Protein 6DYF (pdb70)

Solvent-accessible surface area: 11704 Å² total; per-residue (Å²): 95,87,32,81,78,8,53,93,46,17,71,78,13,14,97,72,0,69,160,16,125,65,8,56,74,0,71,71,3,0,73,122,2,84,64,5,0,65,42,0,35,174,26,68,4,104,115,6,123,126,86,60,103,101,9,107,54,4,112,55,6,49,101,31,11,69,30,12,15,97,0,0,55,38,0,24,121,15,5,106,89,54,85,44,127,32,0,36,19,0,0,58,24,0,82,12,31,39,90,30,34,78,157,85,24,206,89,96,30,133,74,8,55,101,38,17,94,80,22,12,53,68,0,78,168,17,121,85,31,75,96,0,91,82,1,0,70,108,2,79,66,5,0,62,43,0,34,173,24,73,4,99,117,8,126,118,74,72,106,90,13,44,52,12,50,12,6,77,31,21,12,66,11,11,13,83,18,0,52,64,0,24,131,35,4,92,78,46,87,30,172,98,0,36,48,16,1,87,72,0,73,49,18,34,74,47,24,44,149,86,23,206

Nearest PDB structures (foldseek):
  6dyh-assembly1_A  TM=1.006E+00  e=1.087E-14  Escherichia coli
  6dy4-assembly2_D  TM=9.983E-01  e=4.443E-14  Escherichia coli
  6wyu-assembly1_B  TM=9.980E-01  e=7.842E-13  Escherichia coli
  3de8-assembly2_C  TM=9.904E-01  e=6.666E-13  Escherichia coli
  3c63-assembly1_D  TM=9.971E-01  e=7.428E-13  Escherichia coli

Sequence (212 aa):
ADLEDNMEEETLNDNLKKVIEKKADNAAQVKDALTKMRAAALDAQKATPPKLEDDKSPDSPEMWDFRHGFDHLLVYHIDDALKLANEGKVKKEAQAAAEQLKCHCNNACHQQKKYRADLEDNMETLNDNLKVIEKADNAAQVKDDALTKMRAAALDAQKATPPKLEDKSSPDSPEMWDFRHHGFDHLVYHIDDALKKLANEGKVKKEAQAAAEQLKCHCNACHQQKYR

B-factor: mean 19.02, std 6.25, range [10.58, 50.88]

Radius of gyration: 18.08 Å; Cα contacts (8 Å, |Δi|>4): 264; chains: 2; bounding box: 40×48×43 Å

Foldseek 3Di:
DELVVLVVLLVVLLVQLLPDDWLVSNLVSLVSNLVSLQVNLVDDAPQCPPPDCPDPLNVVLNVLSVVLNVLSVVLNVCSVVTNSVVSNVSNVVCPVSVVVSVVPGD/DELVVLVVLLVVLLVQLVPDDWLVSNLVSLVSNLVSLQVNLPYQAPVCPVDDCPDVLNVVSNVLSVVLNVLSVVLNVCSVVGNSVVSNVSSVVSVVSVVVNVVPGD

Secondary structure (DSSP, 8-state):
--HHHHHHHHHHHHHHHHH-SSHHHHHHHHHHHHHHHHHHTTSPPGGGTTS-TTSHHHHHHHHHHHHHHHHHHHHHHHHHTT-HHHHHHHHHTTHHHHHHHHHHH-/--HHHHHHHHHHHHHHHHH--SHHHHHHHHHHHHHHHHHHTTS--GGGTTS-TTSHHHHHHHHHHHHHHHHHHHHHHHHHTT-HHHHHHHHHHHHHHHHHHHHHH-

Organism: Escherichia coli (NCBI:txid562)

InterPro domains:
  IPR009155 Cytochrome b562 [PF07361] (24-128)
  IPR009155 Cytochrome b562 [PIRSF000029] (1-128)
  IPR010980 Cytochrome c/b562 [SSF47175] (23-128)

Structure (mmCIF, N/CA/C/O backbone):
data_6DYF
#
_entry.id   6DYF
#
_cell.length_a   34.742
_cell.length_b   82.882
_cell.length_c   38.528
_cell.angle_alpha   90.00
_cell.angle_beta   98.96
_cell.angle_gamma   90.00
#
_symmetry.space_group_name_H-M   'P 1 21 1'
#
loop_
_entity.id
_entity.type
_entity.pdbx_description
1 polymer 'Soluble cytochrome b562'
2 non-polymer 'HEME C'
3 non-polymer 'COPPER (II) ION'
4 non-polymer DI(HYDROXYETHYL)ETHER
5 non-polymer 'CHLORIDE ION'
6 water water
#
loop_
_atom_site.group_PDB
_atom_site.id
_atom_site.type_symbol
_atom_site.label_atom_id
_atom_site.label_alt_id
_atom_site.label_comp_id
_atom_site.label_asym_id
_atom_site.label_entity_id
_atom_site.label_seq_id
_atom_site.pdbx_PDB_ins_code
_atom_site.Cartn_x
_atom_site.Cartn_y
_atom_site.Cartn_z
_atom_site.occupancy
_atom_site.B_iso_or_equiv
_atom_site.auth_seq_id
_atom_site.auth_comp_id
_atom_site.auth_asym_id
_atom_site.auth_atom_id
_atom_site.pdbx_PDB_model_num
ATOM 1 N N . ALA A 1 1 ? 5.637 -1.168 -23.327 1.00 24.90 1 ALA A N 1
ATOM 2 C CA . ALA A 1 1 ? 6.570 -1.334 -22.174 1.00 24.52 1 ALA A CA 1
ATOM 3 C C . ALA A 1 1 ? 6.821 -2.807 -21.948 1.00 23.92 1 ALA A C 1
ATOM 4 O O . ALA A 1 1 ? 6.037 -3.649 -22.392 1.00 24.04 1 ALA A O 1
ATOM 13 N N . ASP A 1 2 ? 7.896 -3.131 -21.237 1.00 22.87 2 ASP A N 1
ATOM 14 C CA . ASP A 1 2 ? 8.154 -4.537 -21.006 1.00 22.44 2 ASP A CA 1
ATOM 15 C C . ASP A 1 2 ? 7.274 -5.057 -19.877 1.00 19.88 2 ASP A C 1
ATOM 16 O O . ASP A 1 2 ? 6.575 -4.315 -19.180 1.00 19.06 2 ASP A O 1
ATOM 25 N N . LEU A 1 3 ? 7.302 -6.372 -19.720 1.00 19.05 3 LEU A N 1
ATOM 26 C CA . LEU A 1 3 ? 6.410 -7.016 -18.774 1.00 17.74 3 LEU A CA 1
ATOM 27 C C . LEU A 1 3 ? 6.694 -6.563 -17.348 1.00 17.74 3 LEU A C 1
ATOM 28 O O . LEU A 1 3 ? 5.762 -6.304 -16.578 1.00 17.14 3 LEU A O 1
ATOM 44 N N . GLU A 1 4 ? 7.972 -6.469 -16.975 1.00 18.87 4 GLU A N 1
ATOM 45 C CA . GLU A 1 4 ? 8.338 -6.020 -15.633 1.00 20.17 4 GLU A CA 1
ATOM 46 C C . GLU A 1 4 ? 7.787 -4.629 -15.345 1.00 19.25 4 GLU A C 1
ATOM 47 O O . GLU A 1 4 ? 7.237 -4.379 -14.267 1.00 19.33 4 GLU A O 1
ATOM 52 N N . ASP A 1 5 ? 7.938 -3.706 -16.292 1.00 19.29 5 ASP A N 1
ATOM 53 C CA . ASP A 1 5 ? 7.439 -2.348 -16.088 1.00 19.72 5 ASP A CA 1
ATOM 54 C C . ASP A 1 5 ? 5.924 -2.340 -15.919 1.00 17.74 5 ASP A C 1
ATOM 55 O O . ASP A 1 5 ? 5.388 -1.628 -15.057 1.00 17.98 5 ASP A O 1
ATOM 64 N N . ASN A 1 6 ? 5.213 -3.111 -16.744 1.00 16.44 6 ASN A N 1
ATOM 65 C CA . ASN A 1 6 ? 3.763 -3.169 -16.611 1.00 15.55 6 ASN A CA 1
ATOM 66 C C . ASN A 1 6 ? 3.355 -3.764 -15.273 1.00 14.60 6 ASN A C 1
ATOM 67 O O . ASN A 1 6 ? 2.348 -3.342 -14.687 1.00 14.55 6 ASN A O 1
ATOM 78 N N . MET A 1 7 ? 4.124 -4.718 -14.762 1.00 14.88 7 MET A N 1
ATOM 79 C CA . MET A 1 7 ? 3.828 -5.269 -13.448 1.00 15.17 7 MET A CA 1
ATOM 80 C C . MET A 1 7 ? 4.027 -4.236 -12.348 1.00 16.21 7 MET A C 1
ATOM 81 O O . MET A 1 7 ? 3.226 -4.165 -11.407 1.00 15.77 7 MET A O 1
ATOM 95 N N A GLU A 1 8 ? 5.074 -3.415 -12.442 0.30 16.54 8 GLU A N 1
ATOM 96 N N B GLU A 1 8 ? 5.084 -3.427 -12.446 0.23 16.59 8 GLU A N 1
ATOM 97 N N C GLU A 1 8 ? 5.089 -3.430 -12.447 0.47 16.59 8 GLU A N 1
ATOM 98 C CA A GLU A 1 8 ? 5.243 -2.370 -11.438 0.30 17.20 8 GLU A CA 1
ATOM 99 C CA B GLU A 1 8 ? 5.274 -2.348 -11.481 0.23 17.23 8 GLU A CA 1
ATOM 100 C CA C GLU A 1 8 ? 5.284 -2.339 -11.496 0.47 17.37 8 GLU A CA 1
ATOM 101 C C A GLU A 1 8 ? 4.128 -1.333 -11.523 0.30 16.63 8 GLU A C 1
ATOM 102 C C B GLU A 1 8 ? 4.105 -1.373 -11.525 0.23 16.68 8 GLU A C 1
ATOM 103 C C C GLU A 1 8 ? 4.099 -1.385 -11.527 0.47 16.68 8 GLU A C 1
ATOM 104 O O A GLU A 1 8 ? 3.725 -0.775 -10.497 0.30 16.64 8 GLU A O 1
ATOM 105 O O B GLU A 1 8 ? 3.640 -0.899 -10.481 0.23 16.68 8 GLU A O 1
ATOM 106 O O C GLU A 1 8 ? 3.601 -0.958 -10.479 0.47 16.64 8 GLU A O 1
ATOM 140 N N . THR A 1 9 ? 3.604 -1.074 -12.725 1.00 16.39 9 THR A N 1
ATOM 141 C CA . THR A 1 9 ? 2.459 -0.181 -12.843 1.00 15.94 9 THR A CA 1
ATOM 142 C C . THR A 1 9 ? 1.234 -0.770 -12.155 1.00 15.38 9 THR A C 1
ATOM 143 O O . THR A 1 9 ? 0.508 -0.063 -11.441 1.00 15.57 9 THR A O 1
ATOM 154 N N . LEU A 1 10 ? 0.973 -2.061 -12.378 1.00 14.68 10 LEU A N 1
ATOM 155 C CA . LEU A 1 10 ? -0.147 -2.723 -11.709 1.00 14.76 10 LEU A CA 1
ATOM 156 C C . LEU A 1 10 ? 0.003 -2.658 -10.196 1.00 14.78 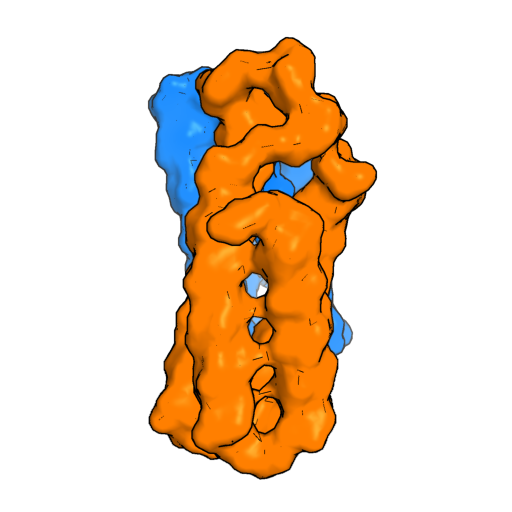10 LEU A C 1
ATOM 157 O O . LEU A 1 10 ? -0.949 -2.334 -9.473 1.00 14.42 10 LEU A O 1
ATOM 173 N N . ASN A 1 11 ? 1.187 -2.988 -9.700 1.00 15.49 11 ASN A N 1
ATOM 174 C CA . ASN A 1 11 ? 1.411 -3.018 -8.264 1.00 17.08 11 ASN A CA 1
ATOM 175 C C . ASN A 1 11 ? 1.280 -1.627 -7.655 1.00 16.48 11 ASN A C 1
ATOM 176 O O . ASN A 1 11 ? 0.610 -1.431 -6.631 1.00 16.90 11 ASN A O 1
ATOM 187 N N . ASP A 1 12 ? 1.924 -0.641 -8.275 1.00 16.85 12 ASP A N 1
ATOM 188 C CA . ASP A 1 12 ? 1.901 0.709 -7.729 1.00 17.44 12 ASP A CA 1
ATOM 189 C C . ASP A 1 12 ? 0.480 1.247 -7.684 1.00 16.11 12 ASP A C 1
ATOM 190 O O . ASP A 1 12 ? 0.075 1.879 -6.700 1.00 17.00 12 ASP A O 1
ATOM 199 N N . ASN A 1 13 ? -0.291 1.019 -8.750 1.00 15.44 13 ASN A N 1
ATOM 200 C CA . ASN A 1 13 ? -1.626 1.600 -8.809 1.00 15.45 13 ASN A CA 1
ATOM 201 C C . ASN A 1 13 ? -2.630 0.878 -7.923 1.00 15.42 13 ASN A C 1
ATOM 202 O O . ASN A 1 13 ? -3.595 1.492 -7.454 1.00 15.98 13 ASN A O 1
ATOM 213 N N . LEU A 1 14 ? -2.417 -0.397 -7.633 1.00 15.67 14 LEU A N 1
ATOM 214 C CA . LEU A 1 14 ? -3.276 -1.036 -6.654 1.00 16.03 14 LEU A CA 1
ATOM 215 C C . LEU A 1 14 ? -3.097 -0.395 -5.282 1.00 15.90 14 LEU A C 1
ATOM 216 O O . LEU A 1 14 ? -4.071 -0.198 -4.544 1.00 16.00 14 LEU A O 1
ATOM 232 N N A LYS A 1 15 ? -1.859 -0.042 -4.929 0.08 16.13 15 LYS A N 1
ATOM 233 N N B LYS A 1 15 ? -1.861 -0.050 -4.928 0.92 16.50 15 LYS A N 1
ATOM 234 C CA A LYS A 1 15 ? -1.622 0.653 -3.668 0.08 16.54 15 LYS A CA 1
ATOM 235 C CA B LYS A 1 15 ? -1.625 0.649 -3.669 0.92 17.85 15 LYS A CA 1
ATOM 236 C C A LYS A 1 15 ? -2.264 2.034 -3.674 0.08 16.02 15 LYS A C 1
ATOM 237 C C B LYS A 1 15 ? -2.276 2.030 -3.678 0.92 16.73 15 LYS A C 1
ATOM 238 O O A LYS A 1 15 ? -2.802 2.479 -2.653 0.08 16.00 15 LYS A O 1
ATOM 239 O O B LYS A 1 15 ? -2.835 2.468 -2.667 0.92 16.88 15 LYS A O 1
ATOM 276 N N . VAL A 1 16 ? -2.213 2.731 -4.811 1.00 15.63 16 VAL A N 1
ATOM 277 C CA . VAL A 1 16 ? -2.879 4.027 -4.918 1.00 16.02 16 VAL A CA 1
ATOM 278 C C . VAL A 1 16 ? -4.365 3.871 -4.624 1.00 15.35 16 VAL A C 1
ATOM 279 O O . VAL A 1 16 ? -4.963 4.668 -3.891 1.00 15.57 16 VAL A O 1
ATOM 292 N N . ILE A 1 17 ? -4.987 2.854 -5.211 1.00 14.42 17 ILE A N 1
ATOM 293 C CA . ILE A 1 17 ? -6.411 2.626 -4.988 1.00 13.83 17 ILE A CA 1
ATOM 294 C C . ILE A 1 17 ? -6.697 2.432 -3.509 1.00 13.70 17 ILE A C 1
ATOM 295 O O . ILE A 1 17 ? -7.649 3.004 -2.962 1.00 13.99 17 ILE A O 1
ATOM 311 N N . GLU A 1 18 ? -5.891 1.607 -2.849 1.00 14.47 18 GLU A N 1
ATOM 312 C CA . GLU A 1 18 ? -6.136 1.290 -1.449 1.00 15.49 18 GLU A CA 1
ATOM 313 C C . GLU A 1 18 ? -6.061 2.528 -0.571 1.00 16.62 18 GLU A C 1
ATOM 314 O O . GLU A 1 18 ? -6.775 2.623 0.432 1.00 18.04 18 GLU A O 1
ATOM 326 N N B LYS A 1 19 ? -5.221 3.489 -0.936 0.53 16.49 19 LYS A N 1
ATOM 327 N N C LYS A 1 19 ? -5.215 3.490 -0.928 0.47 16.79 19 LYS A N 1
ATOM 328 C CA B LYS A 1 19 ? -5.010 4.684 -0.129 0.53 17.50 19 LYS A CA 1
ATOM 329 C CA C LYS A 1 19 ? -5.018 4.688 -0.119 0.47 17.96 19 LYS A CA 1
ATOM 330 C C B LYS A 1 19 ? -5.846 5.877 -0.585 0.53 16.43 19 LYS A C 1
ATOM 331 C C C LYS A 1 19 ? -5.865 5.875 -0.572 0.47 16.64 19 LYS A C 1
ATOM 332 O O B LYS A 1 19 ? -5.731 6.962 0.001 0.53 17.32 19 LYS A O 1
ATOM 333 O O C LYS A 1 19 ? -5.772 6.953 0.028 0.47 17.39 19 LYS A O 1
ATOM 370 N N . ALA A 1 20 ? -6.693 5.702 -1.596 1.00 15.33 20 ALA A N 1
ATOM 371 C CA . ALA A 1 20 ? -7.400 6.819 -2.202 1.00 15.08 20 ALA A CA 1
ATOM 372 C C . ALA A 1 20 ? -8.401 7.465 -1.242 1.00 15.41 20 ALA A C 1
ATOM 373 O O . ALA A 1 20 ? -8.943 6.835 -0.337 1.00 16.74 20 ALA A O 1
ATOM 380 N N . ASP A 1 21 ? -8.672 8.743 -1.499 1.00 15.15 21 ASP A N 1
ATOM 381 C CA . ASP A 1 21 ? -9.634 9.523 -0.732 1.00 15.47 21 ASP A CA 1
ATOM 382 C C . ASP A 1 21 ? -10.923 9.781 -1.496 1.00 14.28 21 ASP A C 1
ATOM 383 O O . ASP A 1 21 ? -11.857 10.349 -0.927 1.00 15.20 21 ASP A O 1
ATOM 392 N N . ASN A 1 22 ? -10.987 9.436 -2.776 1.00 13.21 22 ASN A N 1
ATOM 393 C CA . ASN A 1 22 ? -12.207 9.622 -3.540 1.00 12.89 22 ASN A CA 1
ATOM 394 C C . ASN A 1 22 ? -12.200 8.662 -4.727 1.00 12.52 22 ASN A C 1
ATOM 395 O O . ASN A 1 22 ? -11.174 8.072 -5.089 1.00 12.51 22 ASN A O 1
ATOM 406 N N . ALA A 1 23 ? -13.375 8.512 -5.325 1.00 12.68 23 ALA A N 1
ATOM 407 C CA . ALA A 1 23 ? -13.546 7.536 -6.384 1.00 13.34 23 ALA A CA 1
ATOM 408 C C . ALA A 1 23 ? -12.842 7.944 -7.671 1.00 12.80 23 ALA A C 1
ATOM 409 O O . ALA A 1 23 ? -12.425 7.069 -8.436 1.00 13.11 23 ALA A O 1
ATOM 416 N N . ALA A 1 24 ? -12.694 9.246 -7.936 1.00 13.02 24 ALA A N 1
ATOM 417 C CA . ALA A 1 24 ? -11.981 9.688 -9.132 1.00 13.54 24 ALA A CA 1
ATOM 418 C C . ALA A 1 24 ? -10.510 9.297 -9.064 1.00 12.89 24 ALA A C 1
ATOM 419 O O . ALA A 1 24 ? -9.914 8.922 -10.083 1.00 13.53 24 ALA A O 1
ATOM 426 N N . GLN A 1 25 ? -9.911 9.342 -7.871 1.00 12.67 25 GLN A N 1
ATOM 427 C CA . GLN A 1 25 ? -8.540 8.873 -7.700 1.00 12.80 25 GLN A CA 1
ATOM 428 C C . GLN A 1 25 ? -8.444 7.394 -8.014 1.00 12.64 25 GLN A C 1
ATOM 429 O O . GLN A 1 25 ? -7.471 6.931 -8.626 1.00 13.35 25 GLN A O 1
ATOM 443 N N . VAL A 1 26 ? -9.438 6.633 -7.563 1.00 12.06 26 VAL A N 1
ATOM 444 C CA . VAL A 1 26 ? -9.487 5.211 -7.869 1.00 12.35 26 VAL A CA 1
ATOM 445 C C . VAL A 1 26 ? -9.586 5.002 -9.375 1.00 12.43 26 VAL A C 1
ATOM 446 O O . VAL A 1 26 ? -8.879 4.169 -9.950 1.00 12.76 26 VAL A O 1
ATOM 459 N N . LYS A 1 27 ? -10.478 5.753 -10.030 1.00 12.61 27 LYS A N 1
ATOM 460 C CA . LYS A 1 27 ? -10.622 5.664 -11.480 1.00 13.23 27 LYS A CA 1
ATOM 461 C C . LYS A 1 27 ? -9.309 5.945 -12.202 1.00 13.06 27 LYS A C 1
ATOM 462 O O . LYS A 1 27 ? -8.962 5.235 -13.156 1.00 13.63 27 LYS A O 1
ATOM 481 N N . ASP A 1 28 ? -8.566 6.970 -11.789 1.00 13.24 28 ASP A N 1
ATOM 482 C CA . ASP A 1 28 ? -7.330 7.291 -12.494 1.00 14.10 28 ASP A CA 1
ATOM 483 C C . ASP A 1 28 ? -6.335 6.144 -12.392 1.00 13.93 28 ASP A C 1
ATOM 484 O O . ASP A 1 28 ? -5.653 5.798 -13.371 1.00 14.56 28 ASP A O 1
ATOM 493 N N . ALA A 1 29 ? -6.245 5.531 -11.215 1.00 13.08 29 ALA A N 1
ATOM 494 C CA . ALA A 1 29 ? -5.335 4.415 -11.033 1.00 12.90 29 ALA A CA 1
ATOM 495 C C . ALA A 1 29 ? -5.797 3.207 -11.838 1.00 13.01 29 ALA A C 1
ATOM 496 O O . ALA A 1 29 ? -4.982 2.519 -12.467 1.00 13.44 29 ALA A O 1
ATOM 503 N N . LEU A 1 30 ? -7.097 2.912 -11.812 1.00 12.37 30 LEU A N 1
ATOM 504 C CA . LEU A 1 30 ? -7.612 1.777 -12.573 1.00 12.83 30 LEU A CA 1
ATOM 505 C C . LEU A 1 30 ? -7.375 1.947 -14.062 1.00 12.88 30 LEU A C 1
ATOM 506 O O . LEU A 1 30 ? -7.093 0.971 -14.760 1.00 12.98 30 LEU A O 1
ATOM 522 N N . THR A 1 31 ? -7.509 3.175 -14.569 1.00 13.38 31 THR A N 1
ATOM 523 C CA . THR A 1 31 ? -7.272 3.428 -15.988 1.00 13.05 31 THR A CA 1
ATOM 524 C C . THR A 1 31 ? -5.852 3.050 -16.369 1.00 12.84 31 THR A C 1
ATOM 525 O O . THR A 1 31 ? -5.624 2.396 -17.398 1.00 13.72 31 THR A O 1
ATOM 536 N N . LYS A 1 32 ? -4.884 3.426 -15.532 1.00 13.16 32 LYS A N 1
ATOM 537 C CA . LYS A 1 32 ? -3.504 3.048 -15.792 1.00 13.86 32 LYS A CA 1
ATOM 538 C C . LYS A 1 32 ? -3.331 1.541 -15.708 1.00 13.42 32 LYS A C 1
ATOM 539 O O . LYS A 1 32 ? -2.581 0.961 -16.497 1.00 13.60 32 LYS A O 1
ATOM 558 N N . MET A 1 33 ? -4.003 0.888 -14.758 1.00 12.82 33 MET A N 1
ATOM 559 C CA . MET A 1 33 ? -3.890 -0.564 -14.636 1.00 12.83 33 MET A CA 1
ATOM 560 C C . MET A 1 33 ? -4.459 -1.258 -15.859 1.00 12.89 33 MET A C 1
ATOM 561 O O . MET A 1 33 ? -3.908 -2.260 -16.324 1.00 12.90 33 MET A O 1
ATOM 575 N N . ARG A 1 34 ? -5.554 -0.737 -16.407 1.00 12.72 34 ARG A N 1
ATOM 576 C CA . ARG A 1 34 ? -6.162 -1.362 -17.573 1.00 12.53 34 ARG A CA 1
ATOM 577 C C . ARG A 1 34 ? -5.184 -1.368 -18.737 1.00 12.76 34 ARG A C 1
ATOM 578 O O . ARG A 1 34 ? -5.005 -2.386 -19.420 1.00 13.19 34 ARG A O 1
ATOM 599 N N . ALA A 1 35 ? -4.529 -0.232 -18.972 1.00 13.13 35 ALA A N 1
ATOM 600 C CA . ALA A 1 35 ? -3.571 -0.144 -20.065 1.00 13.52 35 ALA A CA 1
ATOM 601 C C . ALA A 1 35 ? -2.373 -1.049 -19.816 1.00 13.19 35 ALA A C 1
ATOM 602 O O . ALA A 1 35 ? -1.867 -1.689 -20.743 1.00 13.29 35 ALA A O 1
ATOM 609 N N . ALA A 1 36 ? -1.885 -1.097 -18.578 1.00 13.12 36 ALA A N 1
ATOM 610 C CA . ALA A 1 36 ? -0.743 -1.945 -18.260 1.00 13.49 36 ALA A CA 1
ATOM 611 C C . ALA A 1 36 ? -1.081 -3.420 -18.433 1.00 12.82 36 ALA A C 1
ATOM 612 O O . ALA A 1 36 ? -0.240 -4.208 -18.884 1.00 13.65 36 ALA A O 1
ATOM 619 N N . ALA A 1 37 ? -2.295 -3.827 -18.048 1.00 12.03 37 ALA A N 1
ATOM 620 C CA . ALA A 1 37 ? -2.720 -5.213 -18.243 1.00 12.25 37 ALA A CA 1
ATOM 621 C C . ALA A 1 37 ? -2.721 -5.575 -19.717 1.00 12.48 37 ALA A C 1
ATOM 622 O O . ALA A 1 37 ? -2.257 -6.654 -20.099 1.00 13.11 37 ALA A O 1
ATOM 629 N N . LEU A 1 38 ? -3.270 -4.698 -20.560 1.00 12.24 38 LEU A N 1
ATOM 630 C CA . LEU A 1 38 ? -3.342 -4.990 -21.988 1.00 12.84 38 LEU A CA 1
ATOM 631 C C . LEU A 1 38 ? -1.965 -4.965 -22.635 1.00 13.56 38 LEU A C 1
ATOM 632 O O . LEU A 1 38 ? -1.720 -5.710 -23.578 1.00 14.49 38 LEU A O 1
ATOM 648 N N . ASP A 1 39 ? -1.050 -4.140 -22.136 1.00 13.44 39 ASP A N 1
ATOM 649 C CA . ASP A 1 39 ? 0.299 -4.141 -22.683 1.00 14.19 39 ASP A CA 1
ATOM 650 C C . ASP A 1 39 ? 1.064 -5.383 -22.232 1.00 14.35 39 ASP A C 1
ATOM 651 O O . ASP A 1 39 ? 1.800 -5.993 -23.016 1.00 15.08 39 ASP A O 1
ATOM 660 N N . ALA A 1 40 ? 0.873 -5.793 -20.976 1.00 13.57 40 ALA A N 1
ATOM 661 C CA . ALA A 1 40 ? 1.509 -7.007 -20.477 1.00 13.79 40 ALA A CA 1
ATOM 662 C C . ALA A 1 40 ? 1.020 -8.232 -21.229 1.00 13.40 40 ALA A C 1
ATOM 663 O O . ALA A 1 40 ? 1.783 -9.180 -21.452 1.00 13.99 40 ALA A O 1
ATOM 670 N N . GLN A 1 41 ? -0.243 -8.218 -21.643 1.00 13.19 41 GLN A N 1
ATOM 671 C CA . GLN A 1 41 ? -0.833 -9.319 -22.396 1.00 13.46 41 GLN A CA 1
ATOM 672 C C . GLN A 1 41 ? -0.129 -9.577 -23.717 1.00 14.30 41 GLN A C 1
ATOM 673 O O . GLN A 1 41 ? -0.267 -10.674 -24.268 1.00 15.37 41 GLN A O 1
ATOM 687 N N . LYS A 1 42 ? 0.618 -8.603 -24.231 1.00 15.05 42 LYS A N 1
ATOM 688 C CA . LYS A 1 42 ? 1.345 -8.764 -25.479 1.00 16.81 42 LYS A CA 1
ATOM 689 C C . LYS A 1 42 ? 2.685 -9.453 -25.293 1.00 16.35 42 LYS A C 1
ATOM 690 O O . LYS A 1 42 ? 3.304 -9.840 -26.287 1.00 17.18 42 LYS A O 1
ATOM 709 N N . ALA A 1 43 ? 3.153 -9.592 -24.059 1.00 15.44 43 ALA A N 1
ATOM 710 C CA . ALA A 1 43 ? 4.478 -10.123 -23.787 1.00 16.04 43 ALA A CA 1
ATOM 711 C C . ALA A 1 43 ? 4.464 -11.643 -23.723 1.00 15.74 43 ALA A C 1
ATOM 712 O O . ALA A 1 43 ? 3.440 -12.278 -23.467 1.00 17.54 43 ALA A O 1
ATOM 719 N N . THR A 1 44 ? 5.633 -12.220 -23.961 1.00 15.59 44 THR A N 1
ATOM 720 C CA . THR A 1 44 ? 5.861 -13.611 -23.664 1.00 15.77 44 THR A CA 1
ATOM 721 C C . THR A 1 44 ? 6.681 -13.658 -22.391 1.00 15.36 44 THR A C 1
ATOM 722 O O . THR A 1 44 ? 7.793 -13.112 -22.352 1.00 16.64 44 THR A O 1
ATOM 733 N N . PRO A 1 45 ? 6.169 -14.235 -21.311 1.00 14.94 45 PRO A N 1
ATOM 734 C CA . PRO A 1 45 ? 6.922 -14.217 -20.068 1.00 15.05 45 PRO A CA 1
ATOM 735 C C . PRO A 1 45 ? 8.093 -15.174 -20.151 1.00 16.03 45 PRO A C 1
ATOM 736 O O . PRO A 1 45 ? 8.036 -16.180 -20.876 1.00 15.69 45 PRO A O 1
ATOM 747 N N . PRO A 1 46 ? 9.174 -14.913 -19.413 1.00 16.26 46 PRO A N 1
ATOM 748 C CA . PRO A 1 46 ? 10.349 -15.796 -19.497 1.00 17.20 46 PRO A CA 1
ATOM 749 C C . PRO A 1 46 ? 10.026 -17.272 -19.356 1.00 17.82 46 PRO A C 1
ATOM 750 O O . PRO A 1 46 ? 10.583 -18.097 -20.088 1.00 18.90 46 PRO A O 1
ATOM 761 N N . LYS A 1 47 ? 9.130 -17.635 -18.440 1.00 18.18 47 LYS A N 1
ATOM 762 C CA . LYS A 1 47 ? 8.877 -19.046 -18.170 1.00 20.46 47 LYS A CA 1
ATOM 763 C C . LYS A 1 47 ? 8.204 -19.753 -19.339 1.00 20.37 47 LYS A C 1
ATOM 764 O O . LYS A 1 47 ? 8.208 -20.983 -19.382 1.00 22.25 47 LYS A O 1
ATOM 783 N N . LEU A 1 48 ? 7.640 -19.016 -20.296 1.00 18.83 48 LEU A N 1
ATOM 784 C CA . LEU A 1 48 ? 6.977 -19.614 -21.450 1.00 18.99 48 LEU A CA 1
ATOM 785 C C . LEU A 1 48 ? 7.713 -19.337 -22.750 1.00 19.57 48 LEU A C 1
ATOM 786 O O . LEU A 1 48 ? 7.160 -19.582 -23.827 1.00 19.14 48 LEU A O 1
ATOM 802 N N . GLU A 1 49 ? 8.953 -18.851 -22.677 1.00 20.97 49 GLU A N 1
ATOM 803 C CA . GLU A 1 49 ? 9.671 -18.450 -23.885 1.00 23.11 49 GLU A CA 1
ATOM 804 C C . GLU A 1 49 ? 9.889 -19.606 -24.846 1.00 25.60 49 GLU A C 1
ATOM 805 O O . GLU A 1 49 ? 10.000 -19.386 -26.059 1.00 26.41 49 GLU A O 1
ATOM 817 N N A ASP A 1 50 ? 9.946 -20.831 -24.336 0.55 26.40 50 ASP A N 1
ATOM 818 N N B ASP A 1 50 ? 9.966 -20.835 -24.342 0.45 26.16 50 ASP A N 1
ATOM 819 C CA A ASP A 1 50 ? 10.200 -22.001 -25.165 0.55 28.32 50 ASP A CA 1
ATOM 820 C CA B ASP A 1 50 ? 10.206 -21.987 -25.203 0.45 27.65 50 ASP A CA 1
ATOM 821 C C A ASP A 1 50 ? 8.924 -22.679 -25.641 0.55 28.15 50 ASP A C 1
ATOM 822 C C B ASP A 1 50 ? 8.924 -22.669 -25.662 0.45 27.76 50 ASP A C 1
ATOM 823 O O A ASP A 1 50 ? 9.001 -23.697 -26.335 0.55 28.78 50 ASP A O 1
ATOM 824 O O B ASP A 1 50 ? 8.996 -23.678 -26.369 0.45 28.30 50 ASP A O 1
ATOM 841 N N . LYS A 1 51 ? 7.763 -22.146 -25.289 1.00 27.32 51 LYS A N 1
ATOM 842 C CA . LYS A 1 51 ? 6.497 -22.718 -25.707 1.00 26.51 51 LYS A CA 1
ATOM 843 C C . LYS A 1 51 ? 6.062 -22.122 -27.038 1.00 24.66 51 LYS A C 1
ATOM 844 O O . LYS A 1 51 ? 6.491 -21.036 -27.434 1.00 24.67 51 LYS A O 1
ATOM 863 N N . SER A 1 52 ? 5.194 -22.849 -27.731 1.00 23.25 52 SER A N 1
ATOM 864 C CA . SER A 1 52 ? 4.601 -22.301 -28.937 1.00 22.18 52 SER A CA 1
ATOM 865 C C . SER A 1 52 ? 3.834 -21.025 -28.598 1.00 20.98 52 SER A C 1
ATOM 866 O O . SER A 1 52 ? 3.166 -20.959 -27.558 1.00 19.92 52 SER A O 1
ATOM 874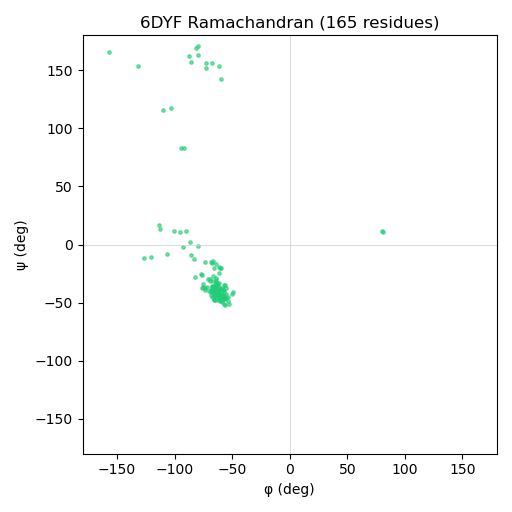 N N . PRO A 1 53 ? 3.873 -20.007 -29.460 1.00 21.45 53 PRO A N 1
ATOM 875 C CA . PRO A 1 53 ? 2.987 -18.850 -29.263 1.00 21.20 53 PRO A CA 1
ATOM 876 C C . PRO A 1 53 ? 1.513 -19.203 -29.271 1.00 19.44 53 PRO A C 1
ATOM 877 O O . PRO A 1 53 ? 0.705 -18.411 -28.771 1.00 19.76 53 PRO A O 1
ATOM 888 N N . ASP A 1 54 ? 1.135 -20.349 -29.832 1.00 17.79 54 ASP A N 1
ATOM 889 C CA . ASP A 1 54 ? -0.246 -20.804 -29.859 1.00 16.85 54 ASP A CA 1
ATOM 890 C C . ASP A 1 54 ? -0.536 -21.847 -28.786 1.00 16.11 54 ASP A C 1
ATOM 891 O O . ASP A 1 54 ? -1.609 -22.456 -28.807 1.00 16.26 54 ASP A O 1
ATOM 900 N N . SER A 1 55 ? 0.383 -22.042 -27.835 1.00 15.94 55 SER A N 1
ATOM 901 C CA . SER A 1 55 ? 0.247 -23.081 -26.828 1.00 16.14 55 SER A CA 1
ATOM 902 C C . SER A 1 55 ? -0.907 -22.797 -25.870 1.00 16.04 55 SER A C 1
ATOM 903 O O . SER A 1 55 ? -1.284 -21.645 -25.651 1.00 14.95 55 SER A O 1
ATOM 911 N N . PRO A 1 56 ? -1.456 -23.837 -25.240 1.00 16.73 56 PRO A N 1
ATOM 912 C CA . PRO A 1 56 ? -2.467 -23.593 -24.199 1.00 17.08 56 PRO A CA 1
ATOM 913 C C . PRO A 1 56 ? -1.959 -22.700 -23.081 1.00 16.12 56 PRO A C 1
ATOM 914 O O . PRO A 1 56 ? -2.725 -21.893 -22.534 1.00 15.40 56 PRO A O 1
ATOM 925 N N . GLU A 1 57 ? -0.680 -22.811 -22.729 1.00 15.54 57 GLU A N 1
ATOM 926 C CA . GLU A 1 57 ? -0.120 -21.971 -21.678 1.00 15.78 57 GLU A CA 1
ATOM 927 C C . GLU A 1 57 ? -0.143 -20.504 -22.074 1.00 14.37 57 GLU A C 1
ATOM 928 O O . GLU A 1 57 ? -0.508 -19.640 -21.265 1.00 13.98 57 GLU A O 1
ATOM 940 N N . MET A 1 58 ? 0.237 -20.197 -23.316 1.00 14.47 58 MET A N 1
ATOM 941 C CA . MET A 1 58 ? 0.221 -18.807 -23.753 1.00 14.06 58 MET A CA 1
ATOM 942 C C . MET A 1 58 ? -1.201 -18.270 -23.822 1.00 13.63 58 MET A C 1
ATOM 943 O O . MET A 1 58 ? -1.446 -17.117 -23.451 1.00 13.65 58 MET A O 1
ATOM 957 N N . TRP A 1 59 ? -2.167 -19.094 -24.235 1.00 13.19 59 TRP A N 1
ATOM 958 C CA . TRP A 1 59 ? -3.550 -18.623 -24.219 1.00 12.72 59 TRP A CA 1
ATOM 959 C C . TRP A 1 59 ? -4.057 -18.413 -22.797 1.00 13.11 59 TRP A C 1
ATOM 960 O O . TRP A 1 59 ? -4.791 -17.457 -22.537 1.00 13.21 59 TRP A O 1
ATOM 981 N N . ASP A 1 60 ? -3.681 -19.292 -21.871 1.00 12.72 60 ASP A N 1
ATOM 982 C CA . ASP A 1 60 ? -4.055 -19.121 -20.470 1.00 13.23 60 ASP A CA 1
ATOM 983 C C . ASP A 1 60 ? -3.450 -17.841 -19.893 1.00 12.59 60 ASP A C 1
ATOM 984 O O . ASP A 1 60 ? -4.133 -17.077 -19.198 1.00 13.62 60 ASP A O 1
ATOM 993 N N . PHE A 1 61 ? -2.182 -17.579 -20.201 1.00 12.51 61 PHE A N 1
ATOM 994 C CA . PHE A 1 61 ? -1.518 -16.350 -19.782 1.00 13.26 61 PHE A CA 1
ATOM 995 C C . PHE A 1 61 ? -2.261 -15.134 -20.320 1.00 12.82 61 PHE A C 1
ATOM 996 O O . PHE A 1 61 ? -2.592 -14.203 -19.574 1.00 13.07 61 PHE A O 1
ATOM 1013 N N . ARG A 1 62 ? -2.560 -15.132 -21.618 1.00 12.70 62 ARG A N 1
ATOM 1014 C CA . ARG A 1 62 ? -3.259 -14.001 -22.216 1.00 12.74 62 ARG A CA 1
ATOM 1015 C C . ARG A 1 62 ? -4.634 -13.826 -21.598 1.00 12.16 62 ARG A C 1
ATOM 1016 O O . ARG A 1 62 ? -5.045 -12.703 -21.270 1.00 12.50 62 ARG A O 1
ATOM 1037 N N . HIS A 1 63 ? -5.351 -14.929 -21.391 1.00 12.16 63 HIS A N 1
ATOM 1038 C CA . HIS A 1 63 ? -6.685 -14.856 -20.823 1.00 12.24 63 HIS A CA 1
ATOM 1039 C C . HIS A 1 63 ? -6.670 -14.371 -19.382 1.00 12.86 63 HIS A C 1
ATOM 1040 O O . HIS A 1 63 ? -7.641 -13.748 -18.935 1.00 12.94 63 HIS A O 1
ATOM 1054 N N . GLY A 1 64 ? -5.580 -14.595 -18.655 1.00 12.14 64 GLY A N 1
ATOM 1055 C CA . GLY A 1 64 ? -5.473 -14.043 -17.314 1.00 12.88 64 GLY A CA 1
ATOM 1056 C C . GLY A 1 64 ? -5.588 -12.531 -17.316 1.00 12.99 64 GLY A C 1
ATOM 1057 O O . GLY A 1 64 ? -6.190 -11.942 -16.414 1.00 13.28 64 GLY A O 1
ATOM 1061 N N . PHE A 1 65 ? -5.026 -11.880 -18.335 1.00 12.74 65 PHE A N 1
ATOM 1062 C CA . PHE A 1 65 ? -5.137 -10.429 -18.445 1.00 12.79 65 PHE A CA 1
ATOM 1063 C C . PHE A 1 65 ? -6.540 -9.995 -18.838 1.00 12.43 65 PHE A C 1
ATOM 1064 O O . PHE A 1 65 ? -7.019 -8.959 -18.366 1.00 13.10 65 PHE A O 1
ATOM 1081 N N . ASP A 1 66 ? -7.218 -10.752 -19.703 1.00 12.78 66 ASP A N 1
ATOM 1082 C CA . ASP A 1 66 ? -8.611 -10.423 -19.976 1.00 12.46 66 ASP A CA 1
ATOM 1083 C C . ASP A 1 66 ? -9.411 -10.434 -18.686 1.00 12.59 66 ASP A C 1
ATOM 1084 O O . ASP A 1 66 ? -10.289 -9.592 -18.482 1.00 12.99 66 ASP A O 1
ATOM 1093 N N . HIS A 1 67 ? -9.144 -11.390 -17.800 1.00 12.44 67 HIS A N 1
ATOM 1094 C CA . HIS A 1 67 ? -9.907 -11.434 -16.554 1.00 12.79 67 HIS A CA 1
ATOM 1095 C C . HIS A 1 67 ? -9.515 -10.301 -15.610 1.00 12.94 67 HIS A C 1
ATOM 1096 O O . HIS A 1 67 ? -10.367 -9.754 -14.898 1.00 13.24 67 HIS A O 1
ATOM 1110 N N A LEU A 1 68 ? -8.252 -9.899 -15.627 0.64 13.95 68 LEU A N 1
ATOM 1111 N N B LEU A 1 68 ? -8.233 -9.915 -15.586 0.36 13.17 68 LEU A N 1
ATOM 1112 C CA A LEU A 1 68 ? -7.879 -8.735 -14.848 0.64 14.37 68 LEU A CA 1
ATOM 1113 C CA B LEU A 1 68 ? -7.872 -8.693 -14.873 0.36 13.05 68 LEU A CA 1
ATOM 1114 C C A LEU A 1 68 ? -8.627 -7.500 -15.346 0.64 13.91 68 LEU A C 1
ATOM 1115 C C B LEU A 1 68 ? -8.744 -7.552 -15.349 0.36 13.17 68 LEU A C 1
ATOM 1116 O O A LEU A 1 68 ? -9.073 -6.670 -14.543 0.64 13.72 68 LEU A O 1
ATOM 1117 O O B LEU A 1 68 ? -9.372 -6.845 -14.552 0.36 12.78 68 LEU A O 1
ATOM 1148 N N . VAL A 1 69 ? -8.800 -7.373 -16.669 1.00 13.36 69 VAL A N 1
ATOM 1149 C CA . VAL A 1 69 ? -9.539 -6.256 -17.247 1.00 13.30 69 VAL A CA 1
ATOM 1150 C C . VAL A 1 69 ? -11.014 -6.331 -16.874 1.00 13.29 69 VAL A C 1
ATOM 1151 O O . VAL A 1 69 ? -11.651 -5.302 -16.625 1.00 13.86 69 VAL A O 1
ATOM 1164 N N . TYR A 1 70 ? -11.574 -7.543 -16.805 1.00 13.76 70 TYR A N 1
ATOM 1165 C CA . TYR A 1 70 ? -12.932 -7.733 -16.292 1.00 14.20 70 TYR A CA 1
ATOM 1166 C C . TYR A 1 70 ? -13.088 -7.086 -14.919 1.00 12.98 70 TYR A C 1
ATOM 1167 O O . TYR A 1 70 ? -14.041 -6.331 -14.659 1.00 14.08 70 TYR A O 1
ATOM 1185 N N . HIS A 1 71 ? -12.173 -7.400 -14.005 1.00 12.58 71 HIS A N 1
ATOM 1186 C CA . HIS A 1 71 ? -12.266 -6.855 -12.654 1.00 13.44 71 HIS A CA 1
ATOM 1187 C C . HIS A 1 71 ? -12.014 -5.356 -12.646 1.00 13.05 71 HIS A C 1
ATOM 1188 O O . HIS A 1 71 ? -12.682 -4.611 -11.919 1.00 14.05 71 HIS A O 1
ATOM 1202 N N . ILE A 1 72 ? -11.063 -4.887 -13.457 1.00 13.06 72 ILE A N 1
ATOM 1203 C CA . ILE A 1 72 ? -10.797 -3.458 -13.542 1.00 12.62 72 ILE A CA 1
ATOM 1204 C C . ILE A 1 72 ? -12.035 -2.717 -14.035 1.00 12.77 72 ILE A C 1
ATOM 1205 O O . ILE A 1 72 ? -12.401 -1.665 -13.498 1.00 13.34 72 ILE A O 1
ATOM 1221 N N . ASP A 1 73 ? -12.729 -3.271 -15.029 1.00 13.49 73 ASP A N 1
ATOM 1222 C CA . ASP A 1 73 ? -13.923 -2.616 -15.550 1.00 14.85 73 ASP A CA 1
ATOM 1223 C C . ASP A 1 73 ? -15.053 -2.611 -14.523 1.00 16.15 73 ASP A C 1
ATOM 1224 O O . ASP A 1 73 ? -15.811 -1.640 -14.445 1.00 17.52 73 ASP A O 1
ATOM 1233 N N . ASP A 1 74 ? -15.185 -3.686 -13.738 1.00 16.93 74 ASP A N 1
ATOM 1234 C CA . ASP A 1 74 ? -16.137 -3.718 -12.627 1.00 17.74 74 ASP A CA 1
ATOM 1235 C C . ASP A 1 74 ? -15.860 -2.559 -11.678 1.00 16.01 74 ASP A C 1
ATOM 1236 O O . ASP A 1 74 ? -16.756 -1.776 -11.319 1.00 16.39 74 ASP A O 1
ATOM 1245 N N . ALA A 1 75 ? -14.610 -2.440 -11.255 1.00 14.84 75 ALA A N 1
ATOM 1246 C CA . ALA A 1 75 ? -14.240 -1.395 -10.319 1.00 14.01 75 ALA A CA 1
ATOM 1247 C C . ALA A 1 75 ? -14.402 -0.007 -10.933 1.00 13.84 75 ALA A C 1
ATOM 1248 O O . ALA A 1 75 ? -14.796 0.936 -10.233 1.00 14.32 75 ALA A O 1
ATOM 1255 N N . LEU A 1 76 ? -14.124 0.145 -12.235 1.00 13.61 76 LEU A N 1
ATOM 1256 C CA . LEU A 1 76 ? -14.268 1.445 -12.884 1.00 14.69 76 LEU A CA 1
ATOM 1257 C C . LEU A 1 76 ? -15.719 1.896 -12.902 1.00 15.23 76 LEU A C 1
ATOM 1258 O O . LEU A 1 76 ? -16.019 3.073 -12.688 1.00 15.20 76 LEU A O 1
ATOM 1274 N N . LYS A 1 77 ? -16.640 0.974 -13.154 1.00 15.95 77 LYS A N 1
ATOM 1275 C CA . LYS A 1 77 ? -18.045 1.346 -13.152 1.00 16.56 77 LYS A CA 1
ATOM 1276 C C . LYS A 1 77 ? -18.436 1.916 -11.802 1.00 15.12 77 LYS A C 1
ATOM 1277 O O . LYS A 1 77 ? -19.118 2.939 -11.728 1.00 15.77 77 LYS A O 1
ATOM 1290 N N . LEU A 1 78 ? -18.026 1.250 -10.718 1.00 14.45 78 LEU A N 1
ATOM 1291 C CA . LEU A 1 78 ? -18.339 1.723 -9.370 1.00 13.94 78 LEU A CA 1
ATOM 1292 C C . LEU A 1 78 ? -17.668 3.058 -9.096 1.00 13.26 78 LEU A C 1
ATOM 1293 O O . LEU A 1 78 ? -18.275 3.971 -8.522 1.00 13.58 78 LEU A O 1
ATOM 1309 N N . ALA A 1 79 ? -16.410 3.193 -9.489 1.00 12.74 79 ALA A N 1
ATOM 1310 C CA . ALA A 1 79 ? -15.703 4.444 -9.265 1.00 13.17 79 ALA A CA 1
ATOM 1311 C C . ALA A 1 79 ? -16.384 5.592 -9.996 1.00 14.19 79 ALA A C 1
ATOM 1312 O O . ALA A 1 79 ? -16.510 6.698 -9.464 1.00 15.24 79 ALA A O 1
ATOM 1319 N N . ASN A 1 80 ? -16.869 5.338 -11.206 1.00 14.94 80 ASN A N 1
ATOM 1320 C CA . ASN A 1 80 ? -17.511 6.390 -11.986 1.00 16.22 80 ASN A CA 1
ATOM 1321 C C . ASN A 1 80 ? -18.891 6.748 -11.448 1.00 17.12 80 ASN A C 1
ATOM 1322 O O . ASN A 1 80 ? -19.415 7.813 -11.781 1.00 18.93 80 ASN A O 1
ATOM 1333 N N . GLU A 1 81 ? -19.463 5.901 -10.591 1.00 17.01 81 GLU A N 1
ATOM 1334 C CA . GLU A 1 81 ? -20.673 6.207 -9.835 1.00 18.34 81 GLU A CA 1
ATOM 1335 C C . GLU A 1 81 ? -20.393 6.927 -8.521 1.00 17.45 81 GLU A C 1
ATOM 1336 O O . GLU A 1 81 ? -21.338 7.202 -7.770 1.00 17.9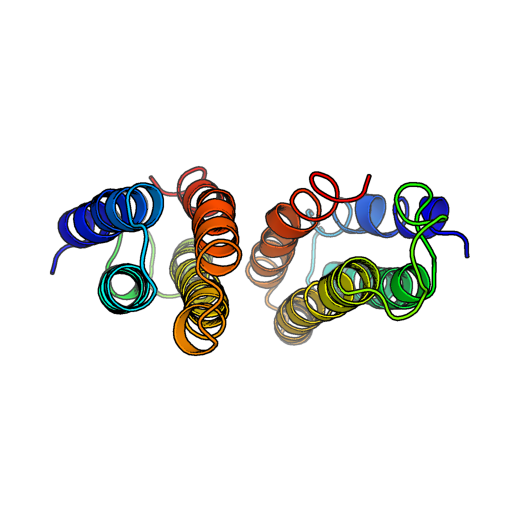4 81 GLU A O 1
ATOM 1348 N N . GLY A 1 82 ? -19.135 7.236 -8.220 1.00 16.28 82 GLY A N 1
ATOM 1349 C CA . GLY A 1 82 ? -18.793 7.910 -6.974 1.00 16.30 82 GLY A CA 1
ATOM 1350 C C . GLY A 1 82 ? -18.714 7.012 -5.762 1.00 15.74 82 GLY A C 1
ATOM 1351 O O . GLY A 1 82 ? -18.631 7.512 -4.639 1.00 16.71 82 GLY A O 1
ATOM 1355 N N . LYS A 1 83 ? -18.717 5.699 -5.957 1.00 14.54 83 LYS A N 1
ATOM 1356 C CA . LYS A 1 83 ? -18.815 4.736 -4.867 1.00 14.27 83 LYS A CA 1
ATOM 1357 C C . LYS A 1 83 ? -17.404 4.324 -4.469 1.00 13.29 83 LYS A C 1
ATOM 1358 O O . LYS A 1 83 ? -16.890 3.291 -4.899 1.00 13.94 83 LYS A O 1
ATOM 1377 N N . VAL A 1 84 ? -16.770 5.142 -3.628 1.00 13.63 84 VAL A N 1
ATOM 1378 C CA . VAL A 1 84 ? -15.340 4.966 -3.391 1.00 13.37 84 VAL A CA 1
ATOM 1379 C C . VAL A 1 84 ? -15.042 3.653 -2.675 1.00 12.79 84 VAL A C 1
ATOM 1380 O O . VAL A 1 84 ? -14.151 2.911 -3.086 1.00 12.77 84 VAL A O 1
ATOM 1393 N N A LYS A 1 85 ? -15.757 3.356 -1.584 0.59 12.58 85 LYS A N 1
ATOM 1394 N N B LYS A 1 85 ? -15.747 3.372 -1.574 0.41 12.67 85 LYS A N 1
ATOM 1395 C CA A LYS A 1 85 ? -15.431 2.146 -0.829 0.59 12.35 85 LYS A CA 1
ATOM 1396 C CA B LYS A 1 85 ? -15.459 2.153 -0.821 0.41 12.64 85 LYS A CA 1
ATOM 1397 C C A LYS A 1 85 ? -15.747 0.880 -1.623 0.59 11.95 85 LYS A C 1
ATOM 1398 C C B LYS A 1 85 ? -15.720 0.909 -1.662 0.41 12.17 85 LYS A C 1
ATOM 1399 O O A LYS A 1 85 ? -15.013 -0.112 -1.538 0.59 12.00 85 LYS A O 1
ATOM 1400 O O B LYS A 1 85 ? -14.912 -0.027 -1.672 0.41 12.23 85 LYS A O 1
ATOM 1437 N N . GLU A 1 86 ? -16.840 0.892 -2.385 1.00 11.90 86 GLU A N 1
ATOM 1438 C CA . GLU A 1 86 ? -17.197 -0.259 -3.196 1.00 12.94 86 GLU A CA 1
ATOM 1439 C C . GLU A 1 86 ? -16.192 -0.456 -4.320 1.00 12.51 86 GLU A C 1
ATOM 1440 O O . GLU A 1 86 ? -15.804 -1.589 -4.625 1.00 12.55 86 GLU A O 1
ATOM 1452 N N . ALA A 1 87 ? -15.731 0.636 -4.930 1.00 12.57 87 ALA A N 1
ATOM 1453 C CA . ALA A 1 87 ? -14.725 0.510 -5.985 1.00 12.68 87 ALA A CA 1
ATOM 1454 C C . ALA A 1 87 ? -13.424 -0.043 -5.424 1.00 12.23 87 ALA A C 1
ATOM 1455 O O . ALA A 1 87 ? -12.766 -0.882 -6.046 1.00 12.45 87 ALA A O 1
ATOM 1462 N N . GLN A 1 88 ? -13.031 0.419 -4.239 1.00 12.60 88 GLN A N 1
ATOM 1463 C CA . GLN A 1 88 ? -11.849 -0.128 -3.580 1.00 12.96 88 GLN A CA 1
ATOM 1464 C C . GLN A 1 88 ? -12.014 -1.614 -3.283 1.00 13.21 88 GLN A C 1
ATOM 1465 O O . GLN A 1 88 ? -11.093 -2.409 -3.511 1.00 13.76 88 GLN A O 1
ATOM 1479 N N . ALA A 1 89 ? -13.185 -2.012 -2.801 1.00 13.01 89 ALA A N 1
ATOM 1480 C CA . ALA A 1 89 ? -13.426 -3.421 -2.507 1.00 13.41 89 ALA A CA 1
ATOM 1481 C C . ALA A 1 89 ? -13.405 -4.252 -3.790 1.00 13.40 89 ALA A C 1
ATOM 1482 O O . ALA A 1 89 ? -12.877 -5.374 -3.813 1.00 14.10 89 ALA A O 1
ATOM 1489 N N . ALA A 1 90 ? -13.985 -3.732 -4.868 1.00 13.38 90 ALA A N 1
ATOM 1490 C CA . ALA A 1 90 ? -13.952 -4.442 -6.142 1.00 13.84 90 ALA A CA 1
ATOM 1491 C C . ALA A 1 90 ? -12.524 -4.618 -6.630 1.00 14.11 90 ALA A C 1
ATOM 1492 O O . ALA A 1 90 ? -12.165 -5.673 -7.154 1.00 15.38 90 ALA A O 1
ATOM 1499 N N . ALA A 1 91 ? -11.679 -3.621 -6.423 1.00 13.64 91 ALA A N 1
ATOM 1500 C CA . ALA A 1 91 ? -10.296 -3.731 -6.852 1.00 14.21 91 ALA A CA 1
ATOM 1501 C C . ALA A 1 91 ? -9.539 -4.792 -6.069 1.00 14.36 91 ALA A C 1
ATOM 1502 O O . ALA A 1 91 ? -8.629 -5.420 -6.612 1.00 14.99 91 ALA A O 1
ATOM 1509 N N . GLU A 1 92 ? -9.890 -5.020 -4.803 1.00 14.16 92 GLU A N 1
ATOM 1510 C CA . GLU A 1 92 ? -9.182 -6.050 -4.047 1.00 14.36 92 GLU A CA 1
ATOM 1511 C C . GLU A 1 92 ? -9.418 -7.443 -4.606 1.00 14.25 92 GLU A C 1
ATOM 1512 O O . GLU A 1 92 ? -8.617 -8.345 -4.335 1.00 14.60 92 GLU A O 1
ATOM 1524 N N . GLN A 1 93 ? -10.491 -7.645 -5.378 1.00 13.87 93 GLN A N 1
ATOM 1525 C CA . GLN A 1 93 ? -10.723 -8.931 -6.029 1.00 14.57 93 GLN A CA 1
ATOM 1526 C C . GLN A 1 93 ? -9.643 -9.275 -7.052 1.00 14.08 93 GLN A C 1
ATOM 1527 O O . GLN A 1 93 ? -9.547 -10.438 -7.480 1.00 15.36 93 GLN A O 1
ATOM 1541 N N . LEU A 1 94 ? -8.851 -8.287 -7.480 1.00 13.77 94 LEU A N 1
ATOM 1542 C CA . LEU A 1 94 ? -7.738 -8.553 -8.373 1.00 13.90 94 LEU A CA 1
ATOM 1543 C C . LEU A 1 94 ? -6.687 -9.444 -7.734 1.00 13.67 94 LEU A C 1
ATOM 1544 O O . LEU A 1 94 ? -6.029 -10.219 -8.444 1.00 13.93 94 LEU A O 1
ATOM 1560 N N . LYS A 1 95 ? -6.470 -9.318 -6.421 1.00 14.05 95 LYS A N 1
ATOM 1561 C CA . LYS A 1 95 ? -5.251 -9.863 -5.828 1.00 13.69 95 LYS A CA 1
ATOM 1562 C C . LYS A 1 95 ? -5.116 -11.363 -6.051 1.00 13.32 95 LYS A C 1
ATOM 1563 O O . LYS A 1 95 ? -4.024 -11.850 -6.358 1.00 13.88 95 LYS A O 1
ATOM 1582 N N . CYS A 1 96 ? -6.193 -12.123 -5.872 1.00 13.29 96 CYS A N 1
ATOM 1583 C CA . CYS A 1 96 ? -6.076 -13.564 -6.081 1.00 13.65 96 CYS A CA 1
ATOM 1584 C C . CYS A 1 96 ? -5.562 -13.885 -7.482 1.00 13.89 96 CYS A C 1
ATOM 1585 O O . CYS A 1 96 ? -4.823 -14.864 -7.684 1.00 15.03 96 CYS A O 1
ATOM 1592 N N . HIS A 1 97 ? -5.963 -13.079 -8.459 1.00 13.52 97 HIS A N 1
ATOM 1593 C CA . HIS A 1 97 ? -5.550 -13.292 -9.841 1.00 13.29 97 HIS A CA 1
ATOM 1594 C C . HIS A 1 97 ? -4.115 -12.877 -10.098 1.00 13.47 97 HIS A C 1
ATOM 1595 O O . HIS A 1 97 ? -3.414 -13.547 -10.870 1.00 14.29 97 HIS A O 1
ATOM 1609 N N . CYS A 1 98 ? -3.651 -11.804 -9.459 1.00 13.23 98 CYS A N 1
ATOM 1610 C CA . CYS A 1 98 ? -2.230 -11.496 -9.530 1.00 14.09 98 CYS A CA 1
ATOM 1611 C C . CYS A 1 98 ? -1.439 -12.704 -9.069 1.00 14.76 98 CYS A C 1
ATOM 1612 O O . CYS A 1 98 ? -0.520 -13.173 -9.748 1.00 15.53 98 CYS A O 1
ATOM 1619 N N A ASN A 1 99 ? -1.807 -13.248 -7.915 0.55 15.65 99 ASN A N 1
ATOM 1620 N N B ASN A 1 99 ? -1.795 -13.225 -7.898 0.45 15.08 99 ASN A N 1
ATOM 1621 C CA A ASN A 1 99 ? -1.022 -14.328 -7.331 0.55 16.86 99 ASN A CA 1
ATOM 1622 C CA B ASN A 1 99 ? -1.046 -14.333 -7.328 0.45 15.73 99 ASN A CA 1
ATOM 1623 C C A ASN A 1 99 ? -1.199 -15.643 -8.084 0.55 16.40 99 ASN A C 1
ATOM 1624 C C B ASN A 1 99 ? -1.171 -15.588 -8.180 0.45 15.45 99 ASN A C 1
ATOM 1625 O O A ASN A 1 99 ? -0.258 -16.444 -8.153 0.55 16.97 99 ASN A O 1
ATOM 1626 O O B ASN A 1 99 ? -0.178 -16.289 -8.411 0.45 15.16 99 ASN A O 1
ATOM 1647 N N . ALA A 1 100 ? -2.382 -15.889 -8.655 1.00 15.36 100 ALA A N 1
ATOM 1648 C CA . ALA A 1 100 ? -2.598 -17.141 -9.374 1.00 15.88 100 ALA A CA 1
ATOM 1649 C C . ALA A 1 100 ? -1.766 -17.206 -10.645 1.00 15.42 100 ALA A C 1
ATOM 1650 O O . ALA A 1 100 ? -1.218 -18.260 -10.987 1.00 15.82 100 ALA A O 1
ATOM 1657 N N . CYS A 1 101 ? -1.679 -16.102 -11.379 1.00 15.11 101 CYS A N 1
ATOM 1658 C CA . CYS A 1 101 ? -0.840 -16.112 -12.565 1.00 15.04 101 CYS A CA 1
ATOM 1659 C C . CYS A 1 101 ? 0.623 -16.258 -12.182 1.00 15.29 101 CYS A C 1
ATOM 1660 O O . CYS A 1 101 ? 1.367 -17.004 -12.816 1.00 15.34 101 CYS A O 1
ATOM 1667 N N . HIS A 1 102 ? 1.053 -15.567 -11.129 1.00 15.31 102 HIS A N 1
ATOM 1668 C CA . HIS A 1 102 ? 2.437 -15.693 -10.695 1.00 16.18 102 HIS A CA 1
ATOM 1669 C C . HIS A 1 102 ? 2.765 -17.130 -10.342 1.00 16.36 102 HIS A C 1
ATOM 1670 O O . HIS A 1 102 ? 3.839 -17.633 -10.689 1.00 17.17 102 HIS A O 1
ATOM 1684 N N A GLN A 1 103 ? 1.838 -17.814 -9.673 0.59 17.01 103 GLN A N 1
ATOM 1685 N N B GLN A 1 103 ? 1.855 -17.807 -9.643 0.41 16.91 103 GLN A N 1
ATOM 1686 C CA A GLN A 1 103 ? 2.068 -19.199 -9.283 0.59 18.40 103 GLN A CA 1
ATOM 1687 C CA B GLN A 1 103 ? 2.102 -19.190 -9.257 0.41 17.88 103 GLN A CA 1
ATOM 1688 C C A GLN A 1 103 ? 2.347 -20.068 -10.502 0.5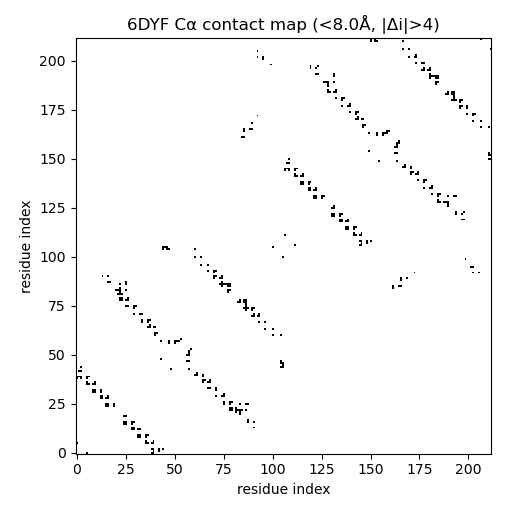9 17.42 103 GLN A C 1
ATOM 1689 C C B GLN A 1 103 ? 2.405 -20.047 -10.478 0.41 17.44 103 GLN A C 1
ATOM 1690 O O A GLN A 1 103 ? 3.207 -20.953 -10.459 0.59 18.26 103 GLN A O 1
ATOM 1691 O O B GLN A 1 103 ? 3.290 -20.908 -10.438 0.41 18.03 103 GLN A O 1
ATOM 1718 N N A LYS A 1 104 ? 1.641 -19.818 -11.604 0.59 16.16 104 LYS A N 1
ATOM 1719 N N B LYS A 1 104 ? 1.696 -19.811 -11.579 0.41 16.72 104 LYS A N 1
ATOM 1720 C CA A LYS A 1 104 ? 1.831 -20.613 -12.814 0.59 15.45 104 LYS A CA 1
ATOM 1721 C CA B LYS A 1 104 ? 1.849 -20.630 -12.775 0.41 16.41 104 LYS A CA 1
ATOM 1722 C C A LYS A 1 104 ? 3.052 -20.164 -13.604 0.59 15.44 104 LYS A C 1
ATOM 1723 C C B LYS A 1 104 ? 2.984 -20.167 -13.681 0.41 15.74 104 LYS A C 1
ATOM 1724 O O A LYS A 1 104 ? 3.849 -20.996 -14.051 0.59 16.57 104 LYS A O 1
ATOM 1725 O O B LYS A 1 104 ? 3.653 -21.003 -14.298 0.41 15.90 104 LYS A O 1
ATOM 1762 N N . TYR A 1 105 ? 3.201 -18.855 -13.810 1.00 15.26 105 TYR A N 1
ATOM 1763 C CA . TYR A 1 105 ? 4.030 -18.338 -14.899 1.00 15.40 105 TYR A CA 1
ATOM 1764 C C . TYR A 1 105 ? 5.142 -17.387 -14.499 1.00 15.72 105 TYR A C 1
ATOM 1765 O O . TYR A 1 105 ? 5.921 -16.997 -15.373 1.00 16.67 105 TYR A O 1
ATOM 1783 N N . ARG A 1 106 ? 5.234 -16.976 -13.243 1.00 15.30 106 ARG A N 1
ATOM 1784 C CA . ARG A 1 106 ? 6.365 -16.169 -12.820 1.00 16.02 106 ARG A CA 1
ATOM 1785 C C . ARG A 1 106 ? 7.493 -17.090 -12.390 1.00 16.54 106 ARG A C 1
ATOM 1786 O O . ARG A 1 106 ? 7.280 -18.145 -11.772 1.00 18.34 106 ARG A O 1
ATOM 1808 N N . ALA B 1 1 ? -31.079 -22.140 3.386 1.00 17.49 1 ALA B N 1
ATOM 1809 C CA . ALA B 1 1 ? -30.200 -22.721 4.444 1.00 16.55 1 ALA B CA 1
ATOM 1810 C C . ALA B 1 1 ? -29.439 -21.608 5.134 1.00 15.61 1 ALA B C 1
ATOM 1811 O O . ALA B 1 1 ? -29.295 -20.522 4.582 1.00 16.18 1 ALA B O 1
ATOM 1820 N N . ASP B 1 2 ? -28.932 -21.879 6.333 1.00 15.09 2 ASP B N 1
ATOM 1821 C CA . ASP B 1 2 ? -28.184 -20.851 7.029 1.00 14.95 2 ASP B CA 1
ATOM 1822 C C . ASP B 1 2 ? -26.745 -20.776 6.519 1.00 13.73 2 ASP B C 1
ATOM 1823 O O . ASP B 1 2 ? -26.275 -21.612 5.740 1.00 13.79 2 ASP B O 1
ATOM 1832 N N . LEU B 1 3 ? -26.058 -19.713 6.932 1.00 13.32 3 LEU B N 1
ATOM 1833 C CA . LEU B 1 3 ? -24.755 -19.416 6.356 1.00 12.63 3 LEU B CA 1
ATOM 1834 C C . LEU B 1 3 ? -23.767 -20.531 6.649 1.00 12.19 3 LEU B C 1
ATOM 1835 O O . LEU B 1 3 ? -23.003 -20.947 5.764 1.00 12.23 3 LEU B O 1
ATOM 1851 N N . GLU B 1 4 ? -23.762 -21.029 7.884 1.00 12.47 4 GLU B N 1
ATOM 1852 C CA . GLU B 1 4 ? -22.824 -22.088 8.221 1.00 12.75 4 GLU B CA 1
ATOM 1853 C C . GLU B 1 4 ? -23.108 -23.346 7.420 1.00 12.18 4 GLU B C 1
ATOM 1854 O O . GLU B 1 4 ? -22.182 -23.997 6.933 1.00 12.14 4 GLU B O 1
ATOM 1866 N N . ASP B 1 5 ? -24.380 -23.704 7.271 1.00 12.73 5 ASP B N 1
ATOM 1867 C CA . ASP B 1 5 ? -24.693 -24.878 6.464 1.00 12.70 5 ASP B CA 1
ATOM 1868 C C . ASP B 1 5 ? -24.143 -24.728 5.055 1.00 12.24 5 ASP B C 1
ATOM 1869 O O . ASP B 1 5 ? -23.575 -25.664 4.487 1.00 12.51 5 ASP B O 1
ATOM 1878 N N . ASN B 1 6 ? -24.312 -23.553 4.466 1.00 12.10 6 ASN B N 1
ATOM 1879 C CA . ASN B 1 6 ? -23.777 -23.328 3.129 1.00 11.90 6 ASN B CA 1
ATOM 1880 C C . ASN B 1 6 ? -22.252 -23.380 3.096 1.00 10.72 6 ASN B C 1
ATOM 1881 O O . ASN B 1 6 ? -21.672 -23.882 2.120 1.00 11.62 6 ASN B O 1
ATOM 1892 N N . MET B 1 7 ? -21.585 -22.906 4.151 1.00 11.33 7 MET B N 1
ATOM 1893 C CA . MET B 1 7 ? -20.136 -23.032 4.223 1.00 11.51 7 MET B CA 1
ATOM 1894 C C . MET B 1 7 ? -19.712 -24.488 4.324 1.00 10.94 7 MET B C 1
ATOM 1895 O O . MET B 1 7 ? -18.690 -24.869 3.748 1.00 11.35 7 MET B O 1
ATOM 1909 N N . GLU B 1 8 ? -20.467 -25.314 5.052 1.00 11.59 8 GLU B N 1
ATOM 1910 C CA . GLU B 1 8 ? -20.144 -26.734 5.115 1.00 11.74 8 GLU B CA 1
ATOM 1911 C C . GLU B 1 8 ? -20.314 -27.380 3.741 1.00 11.78 8 GLU B C 1
ATOM 1912 O O . GLU B 1 8 ? -19.495 -28.206 3.326 1.00 12.03 8 GLU B O 1
ATOM 1924 N N . THR B 1 9 ? -21.355 -26.996 3.002 1.00 11.42 9 THR B N 1
ATOM 1925 C CA . THR B 1 9 ? -21.519 -27.494 1.639 1.00 11.97 9 THR B CA 1
ATOM 1926 C C . THR B 1 9 ? -20.358 -27.077 0.749 1.00 12.04 9 THR B C 1
ATOM 1927 O O . THR B 1 9 ? -19.833 -27.891 -0.022 1.00 12.36 9 THR B O 1
ATOM 1938 N N . LEU B 1 10 ? -19.941 -25.812 0.840 1.00 12.04 10 LEU B N 1
ATOM 1939 C CA . LEU B 1 10 ? -18.799 -25.355 0.057 1.00 11.79 10 LEU B CA 1
ATOM 1940 C C . LEU B 1 10 ? -17.545 -26.144 0.408 1.00 11.90 10 LEU B C 1
ATOM 1941 O O . LEU B 1 10 ? -16.833 -26.624 -0.479 1.00 12.50 10 LEU B O 1
ATOM 1957 N N . ASN B 1 11 ? -17.262 -26.288 1.700 1.00 11.98 11 ASN B N 1
ATOM 1958 C CA . ASN B 1 11 ? -16.030 -26.921 2.155 1.00 12.47 11 ASN B CA 1
ATOM 1959 C C . ASN B 1 11 ? -16.002 -28.392 1.762 1.00 12.25 11 ASN B C 1
ATOM 1960 O O . ASN B 1 11 ? -14.996 -28.897 1.243 1.00 13.04 11 ASN B O 1
ATOM 1971 N N . ASP B 1 12 ? -17.098 -29.099 2.010 1.00 11.91 12 ASP B N 1
ATOM 1972 C CA . ASP B 1 12 ? -17.076 -30.543 1.850 1.00 12.04 12 ASP B CA 1
ATOM 1973 C C . ASP B 1 12 ? -17.109 -30.916 0.378 1.00 12.62 12 ASP B C 1
ATOM 1974 O O . ASP B 1 12 ? -16.510 -31.927 -0.016 1.00 13.51 12 ASP B O 1
ATOM 1983 N N . ASN B 1 13 ? -17.802 -30.129 -0.444 1.00 12.94 13 ASN B N 1
ATOM 1984 C CA . ASN B 1 13 ? -17.831 -30.428 -1.866 1.00 13.02 13 ASN B CA 1
ATOM 1985 C C . ASN B 1 13 ? -16.559 -30.016 -2.574 1.00 13.10 13 ASN B C 1
ATOM 1986 O O . ASN B 1 13 ? -16.202 -30.638 -3.581 1.00 13.67 13 ASN B O 1
ATOM 1997 N N . LEU B 1 14 ? -15.824 -29.044 -2.047 1.00 13.25 14 LEU B N 1
ATOM 1998 C CA . LEU B 1 14 ? -14.502 -28.791 -2.586 1.00 13.72 14 LEU B CA 1
ATOM 1999 C C . LEU B 1 14 ? -13.597 -29.995 -2.359 1.00 13.80 14 LEU B C 1
ATOM 2000 O O . LEU B 1 14 ? -12.821 -30.377 -3.243 1.00 14.66 14 LEU B O 1
ATOM 2016 N N . LYS B 1 15 ? -13.694 -30.626 -1.188 1.00 14.26 15 LYS B N 1
ATOM 2017 C CA . LYS B 1 15 ? -12.904 -31.830 -0.946 1.00 14.71 15 LYS B CA 1
ATOM 2018 C C . LYS B 1 15 ? -13.353 -32.986 -1.833 1.00 14.42 15 LYS B C 1
ATOM 2019 O O . LYS B 1 15 ? -12.523 -33.753 -2.313 1.00 15.90 15 LYS B O 1
ATOM 2026 N N . VAL B 1 16 ? -14.652 -33.092 -2.107 1.00 14.03 16 VAL B N 1
ATOM 2027 C CA . VAL B 1 16 ? -15.121 -34.075 -3.086 1.00 13.77 16 VAL B CA 1
ATOM 2028 C C . VAL B 1 16 ? -14.430 -33.863 -4.426 1.00 13.69 16 VAL B C 1
ATOM 2029 O O . VAL B 1 16 ? -13.973 -34.816 -5.067 1.00 14.82 16 VAL B O 1
ATOM 2042 N N . ILE B 1 17 ? -14.371 -32.615 -4.883 1.00 13.37 17 ILE B N 1
ATOM 2043 C CA . ILE B 1 17 ? -13.725 -32.331 -6.162 1.00 13.29 17 ILE B CA 1
ATOM 2044 C C . ILE B 1 17 ? -12.275 -32.785 -6.140 1.00 13.98 17 ILE B C 1
ATOM 2045 O O . ILE B 1 17 ? -11.778 -33.375 -7.104 1.00 15.07 17 ILE B O 1
ATOM 2061 N N . GLU B 1 18 ? -11.565 -32.491 -5.052 1.00 14.48 18 GLU B N 1
ATOM 2062 C CA . GLU B 1 18 ? -10.161 -32.864 -4.941 1.00 17.10 18 GLU B CA 1
ATOM 2063 C C . GLU B 1 18 ? -9.971 -34.360 -5.081 1.00 17.84 18 GLU B C 1
ATOM 2064 O O . GLU B 1 18 ? -9.003 -34.807 -5.697 1.00 19.93 18 GLU B O 1
ATOM 2076 N N . LYS B 1 19 ? -10.880 -35.143 -4.517 1.00 17.13 19 LYS B N 1
ATOM 2077 C CA . LYS B 1 19 ? -10.730 -36.591 -4.471 1.00 18.23 19 LYS B CA 1
ATOM 2078 C C . LYS B 1 19 ? -11.393 -37.299 -5.643 1.00 17.96 19 LYS B C 1
ATOM 2079 O O . LYS B 1 19 ? -11.275 -38.526 -5.755 1.00 19.15 19 LYS B O 1
ATOM 2098 N N . ALA B 1 20 ? -12.046 -36.559 -6.530 1.00 16.97 20 ALA B N 1
ATOM 2099 C CA . ALA B 1 20 ? -12.725 -37.140 -7.667 1.00 16.55 20 ALA B CA 1
ATOM 2100 C C . ALA B 1 20 ? -11.729 -37.475 -8.774 1.00 15.89 20 ALA B C 1
ATOM 2101 O O . ALA B 1 20 ? -10.590 -37.001 -8.804 1.00 17.42 20 ALA B O 1
ATOM 2108 N N . ASP B 1 21 ? -12.191 -38.311 -9.690 1.00 15.22 21 ASP B N 1
ATOM 2109 C CA . ASP B 1 21 ? -11.412 -38.768 -10.829 1.00 16.49 21 ASP B CA 1
ATOM 2110 C C . ASP B 1 21 ? -12.127 -38.528 -12.149 1.00 16.65 21 ASP B C 1
ATOM 2111 O O . ASP B 1 21 ? -11.499 -38.683 -13.197 1.00 18.46 21 ASP B O 1
ATOM 2120 N N . ASN B 1 22 ? -13.408 -38.172 -12.136 1.00 16.02 22 ASN B N 1
ATOM 2121 C CA . ASN B 1 22 ? -14.252 -38.174 -13.322 1.00 16.99 22 ASN B CA 1
ATOM 2122 C C . ASN B 1 22 ? -15.017 -36.856 -13.409 1.00 16.47 22 ASN B C 1
ATOM 2123 O O . ASN B 1 22 ? -15.317 -36.212 -12.394 1.00 16.92 22 ASN B O 1
ATOM 2134 N N . ALA B 1 23 ? -15.374 -36.489 -14.642 1.00 16.68 23 ALA B N 1
ATOM 2135 C CA . ALA B 1 23 ? -16.049 -35.225 -14.892 1.00 16.82 23 ALA B CA 1
ATOM 2136 C C . ALA B 1 23 ? -17.408 -35.147 -14.209 1.00 15.66 23 ALA B C 1
ATOM 2137 O O . ALA B 1 23 ? -17.787 -34.080 -13.712 1.00 16.07 23 ALA B O 1
ATOM 2144 N N . ALA B 1 24 ? -18.171 -36.242 -14.179 1.00 16.19 24 ALA B N 1
ATOM 2145 C CA . ALA B 1 24 ? -19.527 -36.142 -13.644 1.00 15.84 24 ALA B CA 1
ATOM 2146 C C . ALA B 1 24 ? -19.498 -35.798 -12.160 1.00 15.63 24 ALA B C 1
ATOM 2147 O O . ALA B 1 24 ? -20.262 -34.947 -11.686 1.00 15.77 24 ALA B O 1
ATOM 2154 N N . GLN B 1 25 ? -18.617 -36.445 -11.406 1.00 14.98 25 GLN B N 1
ATOM 2155 C CA . GLN B 1 25 ? -18.521 -36.178 -9.982 1.00 15.39 25 GLN B CA 1
ATOM 2156 C C . GLN B 1 25 ? -18.077 -34.749 -9.723 1.00 14.81 25 GLN B C 1
ATOM 2157 O O . GLN B 1 25 ? -18.589 -34.095 -8.814 1.00 14.92 25 GLN B O 1
ATOM 2171 N N . VAL B 1 26 ? -17.108 -34.260 -10.496 1.00 14.32 26 VAL B N 1
ATOM 2172 C CA . VAL B 1 26 ? -16.653 -32.884 -10.351 1.00 14.14 26 VAL B CA 1
ATOM 2173 C C . VAL B 1 26 ? -17.791 -31.920 -10.646 1.00 13.38 26 VAL B C 1
ATOM 2174 O O . VAL B 1 26 ? -18.031 -30.967 -9.891 1.00 13.64 26 VAL B O 1
ATOM 2187 N N . LYS B 1 27 ? -18.502 -32.145 -11.751 1.00 13.66 27 LYS B N 1
ATOM 2188 C CA . LYS B 1 27 ? -19.602 -31.257 -12.108 1.00 14.63 27 LYS B CA 1
ATOM 2189 C C . LYS B 1 27 ? -20.672 -31.237 -11.020 1.00 14.32 27 LYS B C 1
ATOM 2190 O O . LYS B 1 27 ? -21.168 -30.167 -10.650 1.00 14.81 27 LYS B O 1
ATOM 2209 N N A ASP B 1 28 ? -21.038 -32.405 -10.490 0.62 14.35 28 ASP B N 1
ATOM 2210 N N B ASP B 1 28 ? -21.028 -32.404 -10.477 0.38 14.25 28 ASP B N 1
ATOM 2211 C CA A ASP B 1 28 ? -22.083 -32.451 -9.477 0.62 14.77 28 ASP B CA 1
ATOM 2212 C CA B ASP B 1 28 ? -22.096 -32.455 -9.483 0.38 14.47 28 ASP B CA 1
ATOM 2213 C C A ASP B 1 28 ? -21.682 -31.643 -8.250 0.62 13.91 28 ASP B C 1
ATOM 2214 C C B ASP B 1 28 ? -21.707 -31.711 -8.209 0.38 13.70 28 ASP B C 1
ATOM 2215 O O A ASP B 1 28 ? -22.465 -30.840 -7.733 0.62 13.82 28 ASP B O 1
ATOM 2216 O O B ASP B 1 28 ? -22.547 -31.049 -7.590 0.38 13.51 28 ASP B O 1
ATOM 2233 N N . ALA B 1 29 ? -20.445 -31.823 -7.791 1.00 13.20 29 ALA B N 1
ATOM 2234 C CA . ALA B 1 29 ? -19.979 -31.101 -6.613 1.00 13.02 29 ALA B CA 1
ATOM 2235 C C . ALA B 1 29 ? -19.956 -29.594 -6.857 1.00 12.48 29 ALA B C 1
ATOM 2236 O O . ALA B 1 29 ? -20.369 -28.808 -5.995 1.00 12.86 29 ALA B O 1
ATOM 2243 N N . LEU B 1 30 ? -19.467 -29.159 -8.021 1.00 12.71 30 LEU B N 1
ATOM 2244 C CA . LEU B 1 30 ? -19.468 -27.733 -8.356 1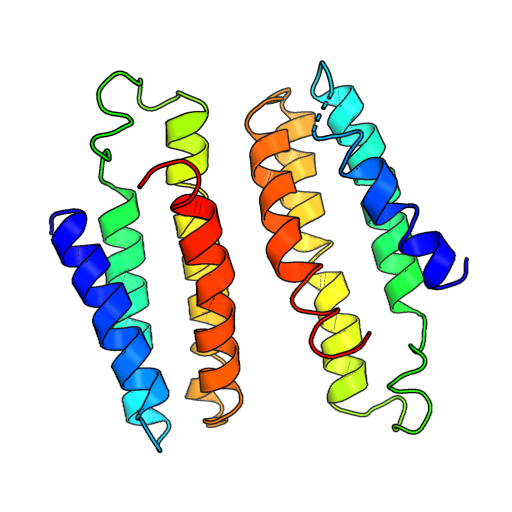.00 13.05 30 LEU B CA 1
ATOM 2245 C C . LEU B 1 30 ? -20.884 -27.177 -8.390 1.00 13.14 30 LEU B C 1
ATOM 2246 O O . LEU B 1 30 ? -21.119 -26.026 -8.000 1.00 13.11 30 LEU B O 1
ATOM 2262 N N . THR B 1 31 ? -21.838 -27.962 -8.893 1.00 13.67 31 THR B N 1
ATOM 2263 C CA . THR B 1 31 ? -23.220 -27.502 -8.956 1.00 14.18 31 THR B CA 1
ATOM 2264 C C . THR B 1 31 ? -23.774 -27.247 -7.558 1.00 13.58 31 THR B C 1
ATOM 2265 O O . THR B 1 31 ? -24.469 -26.246 -7.319 1.00 13.99 31 THR B O 1
ATOM 2276 N N . LYS B 1 32 ? -23.447 -28.127 -6.611 1.00 13.38 32 LYS B N 1
ATOM 2277 C CA . LYS B 1 32 ? -23.844 -27.908 -5.227 1.00 13.73 32 LYS B CA 1
ATOM 2278 C C . LYS B 1 32 ? -23.178 -26.673 -4.652 1.00 13.09 32 LYS B C 1
ATOM 2279 O O . LYS B 1 32 ? -23.822 -25.891 -3.958 1.00 13.65 32 LYS B O 1
ATOM 2298 N N . MET B 1 33 ? -21.888 -26.492 -4.930 1.00 12.59 33 MET B N 1
ATOM 2299 C CA . MET B 1 33 ? -21.183 -25.312 -4.444 1.00 12.77 33 MET B CA 1
ATOM 2300 C C . MET B 1 33 ? -21.819 -24.037 -4.973 1.00 12.82 33 MET B C 1
ATOM 2301 O O . MET B 1 33 ? -21.952 -23.057 -4.239 1.00 13.01 33 MET B O 1
ATOM 2315 N N . ARG B 1 34 ? -22.189 -24.020 -6.248 1.00 12.69 34 ARG B N 1
ATOM 2316 C CA . ARG B 1 34 ? -22.778 -22.828 -6.838 1.00 13.75 34 ARG B CA 1
ATOM 2317 C C . ARG B 1 34 ? -24.054 -22.428 -6.106 1.00 13.19 34 ARG B C 1
ATOM 2318 O O . ARG B 1 34 ? -24.253 -21.254 -5.762 1.00 13.80 34 ARG B O 1
ATOM 2339 N N . ALA B 1 35 ? -24.939 -23.402 -5.869 1.00 13.22 35 ALA B N 1
ATOM 2340 C CA . ALA B 1 35 ? -26.193 -23.103 -5.192 1.00 13.81 35 ALA B CA 1
ATOM 2341 C C . ALA B 1 35 ? -25.942 -22.666 -3.758 1.00 13.56 35 ALA B C 1
ATOM 2342 O O . ALA B 1 35 ? -26.626 -21.773 -3.249 1.00 14.04 35 ALA B O 1
ATOM 2349 N N . ALA B 1 36 ? -24.982 -23.294 -3.074 1.00 13.20 36 ALA B N 1
ATOM 2350 C CA . ALA B 1 36 ? -24.660 -22.889 -1.709 1.00 13.36 36 ALA B CA 1
ATOM 2351 C C . ALA B 1 36 ? -24.134 -21.461 -1.663 1.00 13.06 36 ALA B C 1
ATOM 2352 O O . ALA B 1 36 ? -24.456 -20.704 -0.739 1.00 13.30 36 ALA B O 1
ATOM 2359 N N . ALA B 1 37 ? -23.308 -21.075 -2.632 1.00 12.61 37 ALA B N 1
ATOM 2360 C CA . ALA B 1 37 ? -22.780 -19.720 -2.656 1.00 13.11 37 ALA B CA 1
ATOM 2361 C C . ALA B 1 37 ? -23.891 -18.700 -2.845 1.00 13.18 37 ALA B C 1
ATOM 2362 O O . ALA B 1 37 ? -23.905 -17.657 -2.182 1.00 13.71 37 ALA B O 1
ATOM 2369 N N . LEU B 1 38 ? -24.825 -18.969 -3.755 1.00 13.74 38 LEU B N 1
ATOM 2370 C CA . LEU B 1 38 ? -25.916 -18.026 -3.975 1.00 14.07 38 LEU B CA 1
ATOM 2371 C C . LEU B 1 38 ? -26.868 -17.969 -2.792 1.00 14.25 38 LEU B C 1
ATOM 2372 O O . LEU B 1 38 ? -27.449 -16.918 -2.517 1.00 14.83 38 LEU B O 1
ATOM 2388 N N . ASP B 1 39 ? -27.015 -19.052 -2.053 1.00 13.89 39 ASP B N 1
ATOM 2389 C CA . ASP B 1 39 ? -27.851 -19.005 -0.867 1.00 14.05 39 ASP B CA 1
ATOM 2390 C C . ASP B 1 39 ? -27.136 -18.299 0.279 1.00 14.49 39 ASP B C 1
ATOM 2391 O O . ASP B 1 39 ? -27.760 -17.547 1.030 1.00 15.43 39 ASP B O 1
ATOM 2400 N N . ALA B 1 40 ? -25.829 -18.512 0.414 1.00 13.45 40 ALA B N 1
ATOM 2401 C CA . ALA B 1 40 ? -25.048 -17.805 1.420 1.00 13.44 40 ALA B CA 1
ATOM 2402 C C . ALA B 1 40 ? -25.074 -16.299 1.195 1.00 13.22 40 ALA B C 1
ATOM 2403 O O . ALA B 1 40 ? -25.012 -15.526 2.153 1.00 13.59 40 ALA B O 1
ATOM 2410 N N . GLN B 1 41 ? -25.142 -15.872 -0.066 1.00 12.97 41 GLN B N 1
ATOM 2411 C CA . GLN B 1 41 ? -25.137 -14.463 -0.417 1.00 13.06 41 GLN B CA 1
ATOM 2412 C C . GLN B 1 41 ? -26.321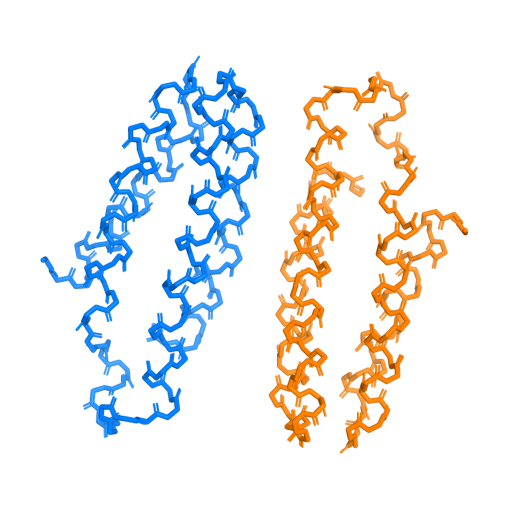 -13.725 0.169 1.00 13.70 41 GLN B C 1
ATOM 2413 O O . GLN B 1 41 ? -26.273 -12.499 0.269 1.00 14.77 41 GLN B O 1
ATOM 2427 N N . LYS B 1 42 ? -27.377 -14.441 0.550 1.00 14.03 42 LYS B N 1
ATOM 2428 C CA . LYS B 1 42 ? -28.567 -13.829 1.126 1.00 15.46 42 LYS B CA 1
ATOM 2429 C C . LYS B 1 42 ? -28.466 -13.619 2.628 1.00 15.02 42 LYS B C 1
ATOM 2430 O O . LYS B 1 42 ? -29.333 -12.959 3.199 1.00 16.27 42 LYS B O 1
ATOM 2449 N N . ALA B 1 43 ? -27.438 -14.148 3.270 1.00 14.36 43 ALA B N 1
ATOM 2450 C CA . ALA B 1 43 ? -27.317 -14.123 4.715 1.00 14.41 43 ALA B CA 1
ATOM 2451 C C . ALA B 1 43 ? -26.634 -12.842 5.198 1.00 14.50 43 ALA B C 1
ATOM 2452 O O . ALA B 1 43 ? -25.951 -12.148 4.449 1.00 15.11 43 ALA B O 1
ATOM 2459 N N . THR B 1 44 ? -26.810 -12.555 6.482 1.00 14.95 44 THR B N 1
ATOM 2460 C CA . THR B 1 44 ? -26.027 -11.536 7.159 1.00 14.94 44 THR B CA 1
ATOM 2461 C C . THR B 1 44 ? -25.097 -12.254 8.121 1.00 13.84 44 THR B C 1
ATOM 2462 O O . THR B 1 44 ? -25.580 -12.921 9.050 1.00 15.22 44 THR B O 1
ATOM 2473 N N . PRO B 1 45 ? -23.785 -12.175 7.929 1.00 12.97 45 PRO B N 1
ATOM 2474 C CA . PRO B 1 45 ? -22.881 -12.908 8.800 1.00 13.18 45 PRO B CA 1
ATOM 2475 C C . PRO B 1 45 ? -22.811 -12.261 10.170 1.00 12.88 45 PRO B C 1
ATOM 2476 O O . PRO B 1 45 ? -23.043 -11.047 10.305 1.00 13.37 45 PRO B O 1
ATOM 2487 N N . PRO B 1 46 ? -22.452 -13.036 11.199 1.00 13.36 46 PRO B N 1
ATOM 2488 C CA . PRO B 1 46 ? -22.408 -12.494 12.567 1.00 13.82 46 PRO B CA 1
ATOM 2489 C C . PRO B 1 46 ? -21.630 -11.199 12.695 1.00 13.44 46 PRO B C 1
ATOM 2490 O O . PRO B 1 46 ? -22.072 -10.272 13.387 1.00 14.06 46 PRO B O 1
ATOM 2501 N N . LYS B 1 47 ? -20.478 -11.102 12.045 1.00 13.45 47 LYS B N 1
ATOM 2502 C CA . LYS B 1 47 ? -19.635 -9.927 12.198 1.00 14.53 47 LYS B CA 1
ATOM 2503 C C . LYS B 1 47 ? -20.250 -8.676 11.597 1.00 13.45 47 LYS B C 1
ATOM 2504 O O . LYS B 1 47 ? -19.763 -7.576 11.880 1.00 15.26 47 LYS B O 1
ATOM 2523 N N . LEU B 1 48 ? -21.276 -8.813 10.766 1.00 13.06 48 LEU B N 1
ATOM 2524 C CA . LEU B 1 48 ? -21.920 -7.673 10.133 1.00 12.62 48 LEU B CA 1
ATOM 2525 C C . LEU B 1 48 ? -23.347 -7.472 10.622 1.00 13.26 48 LEU B C 1
ATOM 2526 O O . LEU B 1 48 ? -24.119 -6.758 9.985 1.00 14.01 48 LEU B O 1
ATOM 2542 N N . GLU B 1 49 ? -23.710 -8.078 11.754 1.00 13.91 4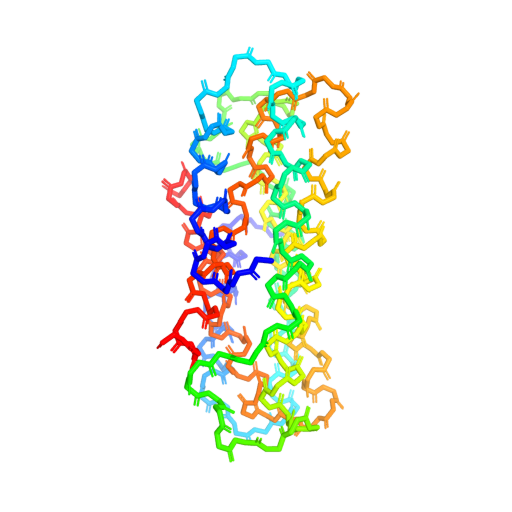9 GLU B N 1
ATOM 2543 C CA . GLU B 1 49 ? -25.047 -7.869 12.285 1.00 15.87 49 GLU B CA 1
ATOM 2544 C C . GLU B 1 49 ? -25.330 -6.409 12.637 1.00 16.23 49 GLU B C 1
ATOM 2545 O O . GLU B 1 49 ? -26.497 -6.025 12.648 1.00 19.15 49 GLU B O 1
ATOM 2557 N N . ASP B 1 50 ? -24.312 -5.599 12.917 1.00 15.70 50 ASP B N 1
ATOM 2558 C CA . ASP B 1 50 ? -24.499 -4.187 13.242 1.00 17.20 50 ASP B CA 1
ATOM 2559 C C . ASP B 1 50 ? -24.458 -3.289 12.018 1.00 18.26 50 ASP B C 1
ATOM 2560 O O . ASP B 1 50 ? -24.399 -2.064 12.175 1.00 19.65 50 ASP B O 1
ATOM 2569 N N . LYS B 1 51 ? -24.506 -3.857 10.816 1.00 17.24 51 LYS B N 1
ATOM 2570 C CA . LYS B 1 51 ? -24.397 -3.089 9.589 1.00 18.11 51 LYS B CA 1
ATOM 2571 C C . LYS B 1 51 ? -25.731 -3.071 8.858 1.00 19.89 51 LYS B C 1
ATOM 2572 O O . LYS B 1 51 ? -26.538 -3.992 8.976 1.00 21.75 51 LYS B O 1
ATOM 2591 N N A SER B 1 52 ? -25.951 -2.002 8.096 0.44 20.33 52 SER B N 1
ATOM 2592 N N B SER B 1 52 ? -25.961 -2.024 8.113 0.56 20.24 52 SER B N 1
ATOM 2593 C CA A SER B 1 52 ? -27.131 -1.878 7.260 0.44 21.89 52 SER B CA 1
ATOM 2594 C CA B SER B 1 52 ? -27.174 -1.979 7.320 0.56 22.19 52 SER B CA 1
ATOM 2595 C C A SER B 1 52 ? -26.941 -2.645 5.954 0.44 22.90 52 SER B C 1
ATOM 2596 C C B SER B 1 52 ? -26.954 -2.655 5.973 0.56 22.90 52 SER B C 1
ATOM 2597 O O A SER B 1 52 ? -25.810 -2.919 5.540 0.44 22.14 52 SER B O 1
ATOM 2598 O O B SER B 1 52 ? -25.814 -2.873 5.545 0.56 21.88 52 SER B O 1
ATOM 2613 N N . PRO B 1 53 ? -28.035 -2.994 5.269 1.00 24.72 53 PRO B N 1
ATOM 2614 C CA . PRO B 1 53 ? -27.884 -3.700 3.982 1.00 25.90 53 PRO B CA 1
ATOM 2615 C C . PRO B 1 53 ? -27.073 -2.952 2.925 1.00 26.33 53 PRO B C 1
ATOM 2616 O O . PRO B 1 53 ? -26.437 -3.603 2.086 1.00 27.34 53 PRO B O 1
ATOM 2627 N N . ASP B 1 54 ? -27.077 -1.619 2.926 1.00 25.86 54 ASP B N 1
ATOM 2628 C CA . ASP B 1 54 ? -26.328 -0.834 1.948 1.00 24.76 54 ASP B CA 1
ATOM 2629 C C . ASP B 1 54 ? -24.955 -0.408 2.465 1.00 21.01 54 ASP B C 1
ATOM 2630 O O . ASP B 1 54 ? -24.279 0.417 1.831 1.00 21.38 54 ASP B O 1
ATOM 2634 N N . SER B 1 55 ? -24.529 -0.968 3.591 1.00 17.68 55 SER B N 1
ATOM 2635 C CA . SER B 1 55 ? -23.200 -0.709 4.089 1.00 16.12 55 SER B CA 1
ATOM 2636 C C . SER B 1 55 ? -22.165 -1.198 3.081 1.00 15.38 55 SER B C 1
ATOM 2637 O O . SER B 1 55 ? -22.398 -2.163 2.347 1.00 15.57 55 SER B O 1
ATOM 2645 N N . PRO B 1 56 ? -20.982 -0.604 3.078 1.00 15.62 56 PRO B N 1
ATOM 2646 C CA . PRO B 1 56 ? -19.937 -1.106 2.180 1.00 15.64 56 PRO B CA 1
ATOM 2647 C C . PRO B 1 56 ? -19.526 -2.526 2.525 1.00 14.68 56 PRO B C 1
ATOM 2648 O O . PRO B 1 56 ? -19.184 -3.313 1.632 1.00 14.54 56 PRO B O 1
ATOM 2659 N N . GLU B 1 57 ? -19.575 -2.886 3.803 1.00 14.15 57 GLU B N 1
ATOM 2660 C CA . GLU B 1 57 ? -19.218 -4.245 4.191 1.00 14.15 57 GLU B CA 1
ATOM 2661 C C . GLU B 1 57 ? -20.206 -5.260 3.626 1.00 13.04 57 GLU B C 1
ATOM 2662 O O . GLU B 1 57 ? -19.806 -6.320 3.127 1.00 13.21 57 GLU B O 1
ATOM 2674 N N . MET B 1 58 ? -21.506 -4.982 3.724 1.00 12.86 58 MET B N 1
ATOM 2675 C CA . MET B 1 58 ? -22.477 -5.909 3.164 1.00 13.36 58 MET B CA 1
ATOM 2676 C C . MET B 1 58 ? -22.381 -5.950 1.645 1.00 13.32 58 MET B C 1
ATOM 2677 O O . MET B 1 58 ? -22.554 -7.018 1.039 1.00 13.63 58 MET B O 1
ATOM 2691 N N . TRP B 1 59 ? -22.097 -4.805 1.008 1.00 13.48 59 TRP B N 1
ATOM 2692 C CA . TRP B 1 59 ? -21.868 -4.800 -0.436 1.00 13.60 59 TRP B CA 1
ATOM 2693 C C . TRP B 1 59 ? -20.726 -5.738 -0.797 1.00 13.06 59 TRP B C 1
ATOM 2694 O O . TRP B 1 59 ? -20.835 -6.569 -1.711 1.00 14.02 59 TRP B O 1
ATOM 2715 N N . ASP B 1 60 ? -19.631 -5.634 -0.055 1.00 12.70 60 ASP B N 1
ATOM 2716 C CA . ASP B 1 60 ? -18.434 -6.415 -0.322 1.00 12.28 60 ASP B CA 1
ATOM 2717 C C . ASP B 1 60 ? -18.682 -7.890 -0.038 1.00 12.60 60 ASP B C 1
ATOM 2718 O O . ASP B 1 60 ? -18.233 -8.760 -0.790 1.00 12.88 60 ASP B O 1
ATOM 2727 N N . PHE B 1 61 ? -19.400 -8.188 1.044 1.00 12.45 61 PHE B N 1
ATOM 2728 C CA . PHE B 1 61 ? -19.785 -9.560 1.366 1.00 12.53 61 PHE B CA 1
ATOM 2729 C C . PHE B 1 61 ? -20.573 -10.171 0.221 1.00 12.59 61 PHE B C 1
ATOM 2730 O O . PHE B 1 61 ? -20.240 -11.252 -0.272 1.00 13.06 61 PHE B O 1
ATOM 2747 N N . ARG B 1 62 ? -21.606 -9.473 -0.248 1.00 12.76 62 ARG B N 1
ATOM 2748 C CA . ARG B 1 62 ? -22.402 -10.015 -1.339 1.00 13.85 62 ARG B CA 1
ATOM 2749 C C . ARG B 1 62 ? -21.575 -10.162 -2.607 1.00 13.44 62 ARG B C 1
ATOM 2750 O O . ARG B 1 62 ? -21.694 -11.162 -3.324 1.00 13.68 62 ARG B O 1
ATOM 2771 N N A HIS B 1 63 ? -20.738 -9.167 -2.908 0.54 13.15 63 HIS B N 1
ATOM 2772 N N B HIS B 1 63 ? -20.721 -9.194 -2.903 0.46 13.54 63 HIS B N 1
ATOM 2773 C CA A HIS B 1 63 ? -19.944 -9.203 -4.127 0.54 12.84 63 HIS B CA 1
ATOM 2774 C CA B HIS B 1 63 ? -19.976 -9.260 -4.148 0.46 13.60 63 HIS B CA 1
ATOM 2775 C C A HIS B 1 63 ? -18.927 -10.334 -4.095 0.54 12.76 63 HIS B C 1
ATOM 2776 C C B HIS B 1 63 ? -18.845 -10.273 -4.102 0.46 13.04 63 HIS B C 1
ATOM 2777 O O A HIS B 1 63 ? -18.613 -10.912 -5.142 0.54 12.55 63 HIS B O 1
ATOM 2778 O O B HIS B 1 63 ? -18.375 -10.713 -5.158 0.46 13.05 63 HIS B O 1
ATOM 2805 N N . GLY B 1 64 ? -18.437 -10.708 -2.911 1.00 12.63 64 GLY B N 1
ATOM 2806 C CA . GLY B 1 64 ? -17.523 -11.832 -2.842 1.00 13.19 64 GLY B CA 1
ATOM 2807 C C . GLY B 1 64 ? -18.159 -13.128 -3.323 1.00 12.51 64 GLY B C 1
ATOM 2808 O O . GLY B 1 64 ? -17.486 -13.982 -3.911 1.00 13.82 64 GLY B O 1
ATOM 2812 N N . PHE B 1 65 ? -19.468 -13.290 -3.089 1.00 12.86 65 PHE B N 1
ATOM 2813 C CA . PHE B 1 65 ? -20.166 -14.450 -3.626 1.00 12.76 65 PHE B CA 1
ATOM 2814 C C . PHE B 1 65 ? -20.386 -14.334 -5.124 1.00 13.47 65 PHE B C 1
ATOM 2815 O O . PHE B 1 65 ? -20.327 -15.341 -5.828 1.00 13.58 65 PHE B O 1
ATOM 2832 N N . ASP B 1 66 ? -20.669 -13.138 -5.639 1.00 13.44 66 ASP B N 1
ATOM 2833 C CA . ASP B 1 66 ? -20.703 -12.980 -7.089 1.00 14.12 66 ASP B CA 1
ATOM 2834 C C . ASP B 1 66 ? -19.402 -13.477 -7.685 1.00 13.85 66 ASP B C 1
ATOM 2835 O O . ASP B 1 66 ? -19.381 -14.204 -8.689 1.00 14.74 66 ASP B O 1
ATOM 2844 N N . HIS B 1 67 ? -18.295 -13.090 -7.078 1.00 14.08 67 HIS B N 1
ATOM 2845 C CA . HIS B 1 67 ? -17.003 -13.454 -7.609 1.00 13.32 67 HIS B CA 1
ATOM 2846 C C . HIS B 1 67 ? -16.790 -14.961 -7.541 1.00 13.46 67 HIS B C 1
ATOM 2847 O O . HIS B 1 67 ? -16.361 -15.593 -8.510 1.00 13.78 67 HIS B O 1
ATOM 2861 N N . LEU B 1 68 ? -17.067 -15.552 -6.388 1.00 13.38 68 LEU B N 1
ATOM 2862 C CA . LEU B 1 68 ? -16.942 -16.998 -6.241 1.00 12.47 68 LEU B CA 1
ATOM 2863 C C . LEU B 1 68 ? -17.768 -17.729 -7.297 1.00 12.27 68 LEU B C 1
ATOM 2864 O O . LEU B 1 68 ? -17.299 -18.692 -7.915 1.00 13.07 68 LEU B O 1
ATOM 2880 N N . VAL B 1 69 ? -19.013 -17.297 -7.500 1.00 13.06 69 VAL B N 1
ATOM 2881 C CA . VAL B 1 69 ? -19.883 -17.936 -8.487 1.00 13.31 69 VAL B CA 1
ATOM 2882 C C . VAL B 1 69 ? -19.309 -17.814 -9.897 1.00 13.26 69 VAL B C 1
ATOM 2883 O O . VAL B 1 69 ? -19.356 -18.765 -10.688 1.00 13.50 69 VAL B O 1
ATOM 2896 N N . TYR B 1 70 ? -18.778 -16.643 -10.246 1.00 13.67 70 TYR B N 1
ATOM 2897 C CA . TYR B 1 70 ? -18.186 -16.464 -11.565 1.00 13.42 70 TYR B CA 1
ATOM 2898 C C . TYR B 1 70 ? -17.118 -17.519 -11.808 1.00 13.01 70 TYR B C 1
ATOM 2899 O O . TYR B 1 70 ? -17.047 -18.119 -12.887 1.00 14.09 70 TYR B O 1
ATOM 2917 N N . HIS B 1 71 ? -16.299 -17.781 -10.793 1.00 12.68 71 HIS B N 1
ATOM 2918 C CA . HIS B 1 71 ? -15.219 -18.745 -10.963 1.00 13.17 71 HIS B CA 1
ATOM 2919 C C . HIS B 1 71 ? -15.673 -20.188 -10.802 1.00 13.46 71 HIS B C 1
ATOM 2920 O O . HIS B 1 71 ? -15.113 -21.081 -11.456 1.00 14.33 71 HIS B O 1
ATOM 2934 N N . ILE B 1 72 ? -16.714 -20.445 -10.016 1.00 13.08 72 ILE B N 1
ATOM 2935 C CA . ILE B 1 72 ? -17.353 -21.756 -10.085 1.00 12.67 72 ILE B CA 1
ATOM 2936 C C . ILE B 1 72 ? -17.838 -22.024 -11.503 1.00 13.18 72 ILE B C 1
ATOM 2937 O O . ILE B 1 72 ? -17.709 -23.142 -12.017 1.00 13.23 72 ILE B O 1
ATOM 2953 N N . ASP B 1 73 ? -18.375 -21.005 -12.172 1.00 13.52 73 ASP B N 1
ATOM 2954 C CA . ASP B 1 73 ? -18.837 -21.187 -13.543 1.00 14.50 73 ASP B CA 1
ATOM 2955 C C . ASP B 1 73 ? -17.683 -21.510 -14.488 1.00 14.26 73 ASP B C 1
ATOM 2956 O O . ASP B 1 73 ? -17.837 -22.345 -15.381 1.00 14.97 73 ASP B O 1
ATOM 2965 N N . ASP B 1 74 ? -16.514 -20.883 -14.304 1.00 14.78 74 ASP B N 1
ATOM 2966 C CA . ASP B 1 74 ? -15.341 -21.266 -15.087 1.00 16.03 74 ASP B CA 1
ATOM 2967 C C . ASP B 1 74 ? -15.034 -22.741 -14.898 1.00 15.21 74 ASP B C 1
ATOM 2968 O O . ASP B 1 74 ? -14.748 -23.462 -15.866 1.00 15.34 74 ASP B O 1
ATOM 2977 N N . ALA B 1 75 ? -15.056 -23.202 -13.645 1.00 14.37 75 ALA B N 1
ATOM 2978 C CA . ALA B 1 75 ? -14.740 -24.596 -13.363 1.00 14.00 75 ALA B CA 1
ATOM 2979 C C . ALA B 1 75 ? -15.794 -25.533 -13.945 1.00 13.68 75 ALA B C 1
ATOM 2980 O O . ALA B 1 75 ? -15.464 -26.607 -14.460 1.00 14.51 75 ALA B O 1
ATOM 2987 N N . LEU B 1 76 ? -17.068 -25.146 -13.875 1.00 14.05 76 LEU B N 1
ATOM 2988 C CA . LEU B 1 76 ? -18.128 -25.943 -14.485 1.00 13.84 76 LEU B CA 1
ATOM 2989 C C . LEU B 1 76 ? -17.936 -26.066 -15.981 1.00 14.16 76 LEU B C 1
ATOM 2990 O O . LEU B 1 76 ? -18.169 -27.129 -16.554 1.00 14.70 76 LEU B O 1
ATOM 3006 N N A LYS B 1 77 ? -17.529 -24.984 -16.641 0.63 14.29 77 LYS B N 1
ATOM 3007 N N B LYS B 1 77 ? -17.531 -24.984 -16.643 0.37 14.19 77 LYS B N 1
ATOM 3008 C CA A LYS B 1 77 ? -17.298 -25.051 -18.080 0.63 14.60 77 LYS B CA 1
ATOM 3009 C CA B LYS B 1 77 ? -17.305 -25.065 -18.080 0.37 14.31 77 LYS B CA 1
ATOM 3010 C C A LYS B 1 77 ? -16.212 -26.076 -18.395 0.63 14.23 77 LYS B C 1
ATOM 3011 C C B LYS B 1 77 ? -16.212 -26.079 -18.397 0.37 14.16 77 LYS B C 1
ATOM 3012 O O A LYS B 1 77 ? -16.369 -26.913 -19.294 0.63 15.00 77 LYS B O 1
ATOM 3013 O O B LYS B 1 77 ? -16.359 -26.901 -19.309 0.37 14.68 77 LYS B O 1
ATOM 3050 N N . LEU B 1 78 ? -15.116 -26.048 -17.637 1.00 14.11 78 LEU B N 1
ATOM 3051 C CA . LEU B 1 78 ? -14.053 -27.026 -17.830 1.00 14.40 78 LEU B CA 1
ATOM 3052 C C . LEU B 1 78 ? -14.554 -28.444 -17.594 1.00 14.55 78 LEU B C 1
ATOM 3053 O O . LEU B 1 78 ? -14.205 -29.367 -18.343 1.00 14.89 78 LEU B O 1
ATOM 3069 N N . ALA B 1 79 ? -15.364 -28.650 -16.550 1.00 14.28 79 ALA B N 1
ATOM 3070 C CA . ALA B 1 79 ? -15.923 -29.973 -16.301 1.00 14.30 79 ALA B CA 1
ATOM 3071 C C . ALA B 1 79 ? -16.831 -30.404 -17.438 1.00 14.40 79 ALA B C 1
ATOM 3072 O O . ALA B 1 79 ? -16.800 -31.568 -17.850 1.00 14.98 79 ALA B O 1
ATOM 3079 N N . ASN B 1 80 ? -17.653 -29.489 -17.951 1.00 15.32 80 ASN B N 1
ATOM 3080 C CA . ASN B 1 80 ? -18.504 -29.810 -19.090 1.00 16.66 80 ASN B CA 1
ATOM 3081 C C . ASN B 1 80 ? -17.689 -30.129 -20.335 1.00 16.15 80 ASN B C 1
ATOM 3082 O O . ASN B 1 80 ? -18.142 -30.900 -21.193 1.00 17.34 80 ASN B O 1
ATOM 3093 N N . GLU B 1 81 ? -16.496 -29.560 -20.457 1.00 16.86 81 GLU B N 1
ATOM 3094 C CA . GLU B 1 81 ? -15.590 -29.879 -21.550 1.00 17.09 81 GLU B CA 1
ATOM 3095 C C . GLU B 1 81 ? -14.840 -31.182 -21.325 1.00 17.21 81 GLU B C 1
ATOM 3096 O O . GLU B 1 81 ? -14.073 -31.596 -22.197 1.00 18.40 81 GLU B O 1
ATOM 3108 N N . GLY B 1 82 ? -15.060 -31.840 -20.193 1.00 16.58 82 GLY B N 1
ATOM 3109 C CA . GLY B 1 82 ? -14.401 -33.090 -19.883 1.00 17.32 82 GLY B CA 1
ATOM 3110 C C . GLY B 1 82 ? -12.997 -32.955 -19.351 1.00 17.52 82 GLY B C 1
ATOM 3111 O O . GLY B 1 82 ? -12.297 -33.971 -19.217 1.00 18.41 82 GLY B O 1
ATOM 3115 N N . LYS B 1 83 ? -12.575 -31.733 -19.016 1.00 16.83 83 LYS B N 1
ATOM 3116 C CA . LYS B 1 83 ? -11.198 -31.459 -18.613 1.00 17.39 83 LYS B CA 1
ATOM 3117 C C . LYS B 1 83 ? -11.120 -31.584 -17.095 1.00 16.79 83 LYS B C 1
ATOM 3118 O O . LYS B 1 83 ? -11.186 -30.594 -16.354 1.00 17.15 83 LYS B O 1
ATOM 3137 N N . VAL B 1 84 ? -10.973 -32.826 -16.622 1.00 17.06 84 VAL B N 1
ATOM 3138 C CA . VAL B 1 84 ? -11.121 -33.088 -15.190 1.00 17.21 84 VAL B CA 1
ATOM 3139 C C . VAL B 1 84 ? -10.047 -32.367 -14.391 1.00 16.42 84 VAL B C 1
ATOM 3140 O O . VAL B 1 84 ? -10.341 -31.663 -13.416 1.00 16.12 84 VAL B O 1
ATOM 3153 N N A LYS B 1 85 ? -8.781 -32.545 -14.773 0.33 16.96 85 LYS B N 1
ATOM 3154 N N B LYS B 1 85 ? -8.782 -32.539 -14.777 0.67 16.91 85 LYS B N 1
ATOM 3155 C CA A LYS B 1 85 ? -7.701 -31.956 -13.989 0.33 17.52 85 LYS B CA 1
ATOM 3156 C CA B LYS B 1 85 ? -7.706 -31.956 -13.983 0.67 17.37 85 LYS B CA 1
ATOM 3157 C C A LYS B 1 85 ? -7.735 -30.437 -14.052 0.33 16.86 85 LYS B C 1
ATOM 3158 C C B LYS B 1 85 ? -7.721 -30.439 -14.056 0.67 16.55 85 LYS B C 1
ATOM 3159 O O A LYS B 1 85 ? -7.470 -29.766 -13.048 0.33 16.56 85 LYS B O 1
ATOM 3160 O O B LYS B 1 85 ? -7.442 -29.767 -13.055 0.67 16.09 85 LYS B O 1
ATOM 3197 N N . GLU B 1 86 ? -8.069 -29.872 -15.214 1.00 16.83 86 GLU B N 1
ATOM 3198 C CA . GLU B 1 86 ? -8.190 -28.422 -15.300 1.00 16.39 86 GLU B CA 1
ATOM 3199 C C . GLU B 1 86 ? -9.333 -27.915 -14.433 1.00 15.42 86 GLU B C 1
ATOM 3200 O O . GLU B 1 86 ? -9.203 -26.874 -13.778 1.00 15.35 86 GLU B O 1
ATOM 3212 N N . ALA B 1 87 ? -10.456 -28.639 -14.402 1.00 14.78 87 ALA B N 1
ATOM 3213 C CA . ALA B 1 87 ? -11.558 -28.247 -13.527 1.00 14.15 87 ALA B CA 1
ATOM 3214 C C . ALA B 1 87 ? -11.149 -28.327 -12.064 1.00 13.91 87 ALA B C 1
ATOM 3215 O O . ALA B 1 87 ?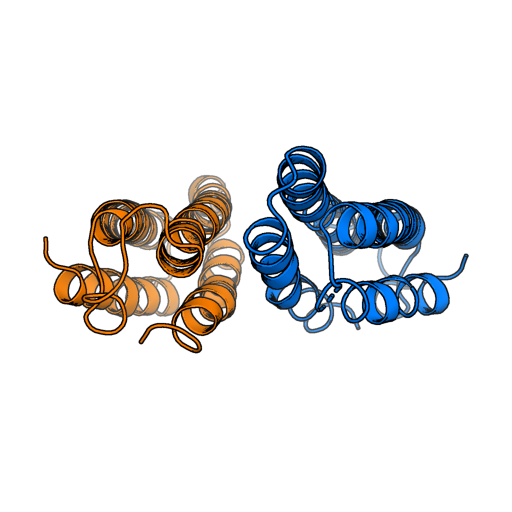 -11.508 -27.457 -11.256 1.00 14.13 87 ALA B O 1
ATOM 3222 N N . GLN B 1 88 ? -10.410 -29.371 -11.700 1.00 14.39 88 GLN B N 1
ATOM 3223 C CA . GLN B 1 88 ? -9.922 -29.494 -10.334 1.00 14.65 88 GLN B CA 1
ATOM 3224 C C . GLN B 1 88 ? -8.979 -28.353 -9.978 1.00 14.88 88 GLN B C 1
ATOM 3225 O O . GLN B 1 88 ? -9.027 -27.829 -8.858 1.00 14.86 88 GLN B O 1
ATOM 3239 N N . ALA B 1 89 ? -8.117 -27.943 -10.911 1.00 15.68 89 ALA B N 1
ATOM 3240 C CA . ALA B 1 89 ? -7.209 -26.833 -10.634 1.00 16.03 89 ALA B CA 1
ATOM 3241 C C . ALA B 1 89 ? -7.977 -25.531 -10.476 1.00 14.77 89 ALA B C 1
ATOM 3242 O O . ALA B 1 89 ? -7.639 -24.698 -9.625 1.00 15.98 89 ALA B O 1
ATOM 3249 N N . ALA B 1 90 ? -9.002 -25.330 -11.308 1.00 14.72 90 ALA B N 1
ATOM 3250 C CA . ALA B 1 90 ? -9.851 -24.158 -11.162 1.00 14.74 90 ALA B CA 1
ATOM 3251 C C . ALA B 1 90 ? -10.557 -24.165 -9.816 1.00 14.10 90 ALA B C 1
ATOM 3252 O O . ALA B 1 90 ? -10.681 -23.119 -9.161 1.00 14.45 90 ALA B O 1
ATOM 3259 N N . ALA B 1 91 ? -11.004 -25.337 -9.362 1.00 14.28 91 ALA B N 1
ATOM 3260 C CA . ALA B 1 91 ? -11.640 -25.437 -8.050 1.00 14.04 91 ALA B CA 1
ATOM 3261 C C . ALA B 1 91 ? -10.654 -25.101 -6.934 1.00 14.10 91 ALA B C 1
ATOM 3262 O O . ALA B 1 91 ? -11.006 -24.398 -5.978 1.00 13.64 91 ALA B O 1
ATOM 3269 N N . GLU B 1 92 ? -9.417 -25.555 -7.057 1.00 14.33 92 GLU B N 1
ATOM 3270 C CA . GLU B 1 92 ? -8.389 -25.195 -6.080 1.00 14.46 92 GLU B CA 1
ATOM 3271 C C . GLU B 1 92 ? -8.147 -23.686 -6.051 1.00 14.12 92 GLU B C 1
ATOM 3272 O O . GLU B 1 92 ? -7.913 -23.109 -4.983 1.00 14.37 92 GLU B O 1
ATOM 3284 N N . GLN B 1 93 ? -8.214 -23.033 -7.209 1.00 14.51 93 GLN B N 1
ATOM 3285 C CA . GLN B 1 93 ? -8.069 -21.584 -7.267 1.00 14.85 93 GLN B CA 1
ATOM 3286 C C . GLN B 1 93 ? -9.222 -20.861 -6.597 1.00 13.19 93 GLN B C 1
ATOM 3287 O O . GLN B 1 93 ? -9.095 -19.675 -6.277 1.00 14.56 93 GLN B O 1
ATOM 3301 N N . LEU B 1 94 ? -10.326 -21.538 -6.314 1.00 12.40 94 LEU B N 1
ATOM 3302 C CA . LEU B 1 94 ? -11.385 -20.889 -5.555 1.00 11.98 94 LEU B CA 1
ATOM 3303 C C . LEU B 1 94 ? -10.934 -20.537 -4.146 1.00 11.80 94 LEU B C 1
ATOM 3304 O O . LEU B 1 94 ? -11.443 -19.573 -3.550 1.00 11.76 94 LEU B O 1
ATOM 3320 N N . LYS B 1 95 ? -10.017 -21.321 -3.574 1.00 12.28 95 LYS B N 1
ATOM 3321 C CA . LYS B 1 95 ? -9.655 -21.146 -2.177 1.00 12.34 95 LYS B CA 1
ATOM 3322 C C . LYS B 1 95 ? -9.197 -19.720 -1.896 1.00 12.14 95 LYS B C 1
ATOM 3323 O O . LYS B 1 95 ? -9.510 -19.165 -0.841 1.00 12.25 95 LYS B O 1
ATOM 3342 N N . CYS B 1 96 ? -8.477 -19.093 -2.826 1.00 12.05 96 CYS B N 1
ATOM 3343 C CA . CYS B 1 96 ? -8.036 -17.731 -2.577 1.00 11.99 96 CYS B CA 1
ATOM 3344 C C . CYS B 1 96 ? -9.235 -16.801 -2.409 1.00 11.26 96 CYS B C 1
ATOM 3345 O O . CYS B 1 96 ? -9.215 -15.898 -1.566 1.00 11.98 96 CYS B O 1
ATOM 3352 N N . HIS B 1 97 ? -10.280 -17.002 -3.211 1.00 11.72 97 HIS B N 1
ATOM 3353 C CA . HIS B 1 97 ? -11.481 -16.173 -3.101 1.00 12.24 97 HIS B CA 1
ATOM 3354 C C . HIS B 1 97 ? -12.248 -16.467 -1.817 1.00 12.92 97 HIS B C 1
ATOM 3355 O O . HIS B 1 97 ? -12.786 -15.552 -1.185 1.00 14.07 97 HIS B O 1
ATOM 3369 N N . CYS B 1 98 ? -12.336 -17.743 -1.429 1.00 12.18 98 CYS B N 1
ATOM 3370 C CA . CYS B 1 98 ? -12.897 -18.072 -0.118 1.00 12.86 98 CYS B CA 1
ATOM 3371 C C . CYS B 1 98 ? -12.163 -17.300 0.965 1.00 12.60 98 CYS B C 1
ATOM 3372 O O . CYS B 1 98 ? -12.776 -16.657 1.828 1.00 13.78 98 CYS B O 1
ATOM 3379 N N . ASN B 1 99 ? -10.831 -17.351 0.909 1.00 13.11 99 ASN B N 1
ATOM 3380 C CA . ASN B 1 99 ? -10.000 -16.749 1.938 1.00 13.93 99 ASN B CA 1
ATOM 3381 C C . ASN B 1 99 ? -10.141 -15.241 1.957 1.00 14.49 99 ASN B C 1
ATOM 3382 O O . ASN B 1 99 ? -10.115 -14.632 3.026 1.00 15.31 99 ASN B O 1
ATOM 3393 N N . ALA B 1 100 ? -10.269 -14.623 0.788 1.00 15.05 100 ALA B N 1
ATOM 3394 C CA . ALA B 1 100 ? -10.382 -13.174 0.717 1.00 16.08 100 ALA B CA 1
ATOM 3395 C C . ALA B 1 100 ? -11.569 -12.695 1.526 1.00 15.10 100 ALA B C 1
ATOM 3396 O O . ALA B 1 100 ? -11.467 -11.726 2.292 1.00 16.78 100 ALA B O 1
ATOM 3403 N N . CYS B 1 101 ? -12.708 -13.361 1.369 1.00 13.39 101 CYS B N 1
ATOM 3404 C CA . CYS B 1 101 ? -13.876 -12.990 2.149 1.00 12.67 101 CYS B CA 1
ATOM 3405 C C . CYS B 1 101 ? -13.654 -13.295 3.625 1.00 12.38 101 CYS B C 1
ATOM 3406 O O . CYS B 1 101 ? -13.952 -12.475 4.507 1.00 12.47 101 CYS B O 1
ATOM 3413 N N . HIS B 1 102 ? -13.123 -14.479 3.914 1.00 11.96 102 HIS B N 1
ATOM 3414 C CA . HIS B 1 102 ? -12.917 -14.882 5.297 1.00 12.07 102 HIS B CA 1
ATOM 3415 C C . HIS B 1 102 ? -12.046 -13.900 6.053 1.00 12.46 102 HIS B C 1
ATOM 3416 O O . HIS B 1 102 ? -12.281 -13.646 7.240 1.00 12.36 102 HIS B O 1
ATOM 3430 N N A GLN B 1 103 ? -11.010 -13.371 5.412 0.56 13.23 103 GLN B N 1
ATOM 3431 N N B GLN B 1 103 ? -11.006 -13.379 5.394 0.44 12.69 103 GLN B N 1
ATOM 3432 C CA A GLN B 1 103 ? -10.077 -12.528 6.144 0.56 14.60 103 GLN B CA 1
ATOM 3433 C CA B GLN B 1 103 ? -10.071 -12.463 6.040 0.44 13.51 103 GLN B CA 1
ATOM 3434 C C A GLN B 1 103 ? -10.742 -11.263 6.677 0.56 13.42 103 GLN B C 1
ATOM 3435 C C B GLN B 1 103 ? -10.814 -11.332 6.729 0.44 12.85 103 GLN B C 1
ATOM 3436 O O A GLN B 1 103 ? -10.229 -10.666 7.626 0.56 13.76 103 GLN B O 1
ATOM 3437 O O B GLN B 1 103 ? -10.464 -10.922 7.841 0.44 12.80 103 GLN B O 1
ATOM 3464 N N . LYS B 1 104 ? -11.864 -10.842 6.091 1.00 13.19 104 LYS B N 1
ATOM 3465 C CA . LYS B 1 104 ? -12.625 -9.716 6.601 1.00 13.99 104 LYS B CA 1
ATOM 3466 C C . LYS B 1 104 ? -13.812 -10.138 7.456 1.00 13.42 104 LYS B C 1
ATOM 3467 O O . LYS B 1 104 ? -14.090 -9.482 8.464 1.00 14.33 104 LYS B O 1
ATOM 3486 N N . TYR B 1 105 ? -14.536 -11.189 7.078 1.00 12.21 105 TYR B N 1
ATOM 3487 C CA . TYR B 1 105 ? -15.875 -11.394 7.612 1.00 11.85 105 TYR B CA 1
ATOM 3488 C C . TYR B 1 105 ? -16.090 -12.693 8.371 1.00 11.71 105 TYR B C 1
ATOM 3489 O O . TYR B 1 105 ? -17.152 -12.845 8.960 1.00 12.95 105 TYR B O 1
ATOM 3507 N N . ARG B 1 106 ? -15.164 -13.641 8.332 1.00 11.69 106 ARG B N 1
ATOM 3508 C CA . ARG B 1 106 ? -15.341 -14.900 9.068 1.00 11.73 106 ARG B CA 1
ATOM 3509 C C . ARG B 1 106 ? -14.922 -14.772 10.525 1.00 12.05 106 ARG B C 1
ATOM 3510 O O . ARG B 1 106 ? -13.976 -14.030 10.837 1.00 12.58 106 ARG B O 1
#